Protein AF-A0A060C5I8-F1 (afdb_monomer)

Radius of gyration: 19.27 Å; Cα contacts (8 Å, |Δi|>4): 349; chains: 1; bounding box: 56×30×43 Å

Sequence (179 aa):
ALFVAWQHGKISSSIYAPTLFLVDKETGEVRIFSADAKPDTVCVFYKCPLYQETYISRMIEGVFEGSNRSDFRKVDTLFFVPQRPERLYTTVYIHAPAGRKYRYVRYKGGKESYCDVAEIEFYETSSASAPLEGKPIGTPGCWQGDGSHEFTKALDGDPYTSFDYTESDSGWVGLDFGG

Nearest PDB structures (foldseek):
  2yg0-assembly1_A  TM=8.752E-01  e=3.894E-02  Acetivibrio thermocellus
  3g2b-assembly1_A-2  TM=3.065E-01  e=6.994E+00  Xanthomonas campestris pv. campestris
  4d7p-assembly1_A  TM=2.965E-01  e=5.810E+00  Giardia duodenalis
  4h75-assembly1_A  TM=1.238E-01  e=6.994E+00  Homo sapiens

Mean predicted aligned error: 12.27 Å

Foldseek 3Di:
DAAADDDDDDDDDDDPDDFDWDQDPVPRDIRTDDPPDDDDDDDDQDPDDPVVVPLLQLQAQKWKWFAQDPVVPDTDTFDGRHGRASHLHHHDGGPDDPPDDGQKIKIFTHALRLSKAQAYFDPPDSPDPHGQDFDKDWDAAACVRPRQQTLCRRHVPGSVHIHRHNDRHGTMIIGRSDD

Structure (mmCIF, N/CA/C/O backbone):
data_AF-A0A060C5I8-F1
#
_entry.id   AF-A0A060C5I8-F1
#
loop_
_atom_site.group_PDB
_atom_site.id
_atom_site.type_symbol
_atom_site.label_atom_id
_atom_site.label_alt_id
_atom_site.label_comp_id
_atom_site.label_asym_id
_atom_site.label_entity_id
_atom_site.label_seq_id
_atom_site.pdbx_PDB_ins_code
_atom_site.Cartn_x
_ato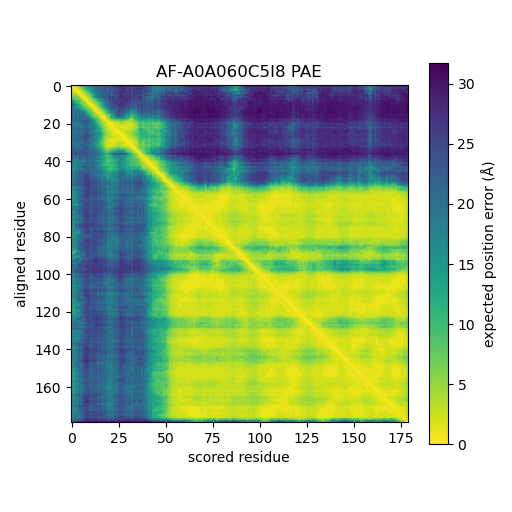m_site.Cartn_y
_atom_site.Cartn_z
_atom_site.occupancy
_atom_site.B_iso_or_equiv
_atom_site.auth_seq_id
_atom_site.auth_comp_id
_atom_site.auth_asym_id
_atom_site.auth_atom_id
_atom_site.pdbx_PDB_model_num
ATOM 1 N N . ALA A 1 1 ? 8.565 -0.794 -0.186 1.00 27.08 1 ALA A N 1
ATOM 2 C CA . ALA A 1 1 ? 9.089 -0.291 1.099 1.00 27.08 1 ALA A CA 1
ATOM 3 C C . ALA A 1 1 ? 7.922 -0.066 2.052 1.00 27.08 1 ALA A C 1
ATOM 5 O O . ALA A 1 1 ? 6.910 0.476 1.626 1.00 27.08 1 ALA A O 1
ATOM 6 N N . LEU A 1 2 ? 8.051 -0.519 3.299 1.00 33.66 2 LEU A N 1
ATOM 7 C CA . LEU A 1 2 ? 6.974 -0.588 4.294 1.00 33.66 2 LEU A CA 1
ATOM 8 C C . LEU A 1 2 ? 7.159 0.477 5.399 1.00 33.66 2 LEU A C 1
ATOM 10 O O . LEU A 1 2 ? 7.961 1.397 5.231 1.00 33.66 2 LEU A O 1
ATOM 14 N N . PHE A 1 3 ? 6.411 0.402 6.510 1.00 28.81 3 PHE A N 1
ATOM 15 C CA . PHE A 1 3 ? 6.076 1.506 7.422 1.00 28.81 3 PHE A CA 1
ATOM 16 C C . PHE A 1 3 ? 5.858 1.055 8.904 1.00 28.81 3 PHE A C 1
ATOM 18 O O . PHE A 1 3 ? 4.718 1.024 9.349 1.00 28.81 3 PHE A O 1
ATOM 25 N N . VAL A 1 4 ? 6.912 0.756 9.700 1.00 26.45 4 VAL A N 1
ATOM 26 C CA . VAL A 1 4 ? 6.794 0.314 11.131 1.00 26.45 4 VAL A CA 1
ATOM 27 C C . VAL A 1 4 ? 7.842 0.931 12.084 1.00 26.45 4 VAL A C 1
ATOM 29 O O . VAL A 1 4 ? 8.990 1.149 11.693 1.00 26.45 4 VAL A O 1
ATOM 32 N N . ALA A 1 5 ? 7.454 1.199 13.347 1.00 26.55 5 ALA A N 1
ATOM 33 C CA . ALA A 1 5 ? 8.295 1.749 14.424 1.00 26.55 5 ALA A CA 1
ATOM 34 C C . ALA A 1 5 ? 8.021 1.091 15.795 1.00 26.55 5 ALA A C 1
ATOM 36 O O . ALA A 1 5 ? 6.868 0.850 16.138 1.00 26.55 5 ALA A O 1
ATOM 37 N N . TRP A 1 6 ? 9.065 0.873 16.610 1.00 26.02 6 TRP A N 1
ATOM 38 C CA . TRP A 1 6 ? 8.953 0.409 18.006 1.00 26.02 6 TRP A CA 1
ATOM 39 C C . TRP A 1 6 ? 10.224 0.697 18.840 1.00 26.02 6 TRP A C 1
ATOM 41 O O . TRP A 1 6 ? 11.287 0.954 18.272 1.00 26.02 6 TRP A O 1
ATOM 51 N N . GLN A 1 7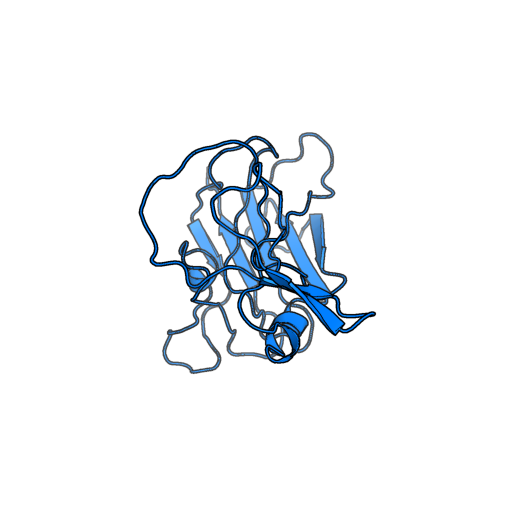 ? 10.143 0.611 20.180 1.00 26.81 7 GLN A N 1
ATOM 52 C CA . GLN A 1 7 ? 11.308 0.644 21.077 1.00 26.81 7 GLN A CA 1
ATOM 53 C C . GLN A 1 7 ? 11.180 -0.285 22.313 1.00 26.81 7 GLN A C 1
ATOM 55 O O . GLN A 1 7 ? 10.168 -0.260 23.008 1.00 26.81 7 GLN A O 1
ATOM 60 N N . HIS A 1 8 ? 12.301 -0.958 22.631 1.00 27.36 8 HIS A N 1
ATOM 61 C CA . HIS A 1 8 ? 12.709 -1.600 23.906 1.00 27.36 8 HIS A CA 1
ATOM 62 C C . HIS A 1 8 ? 12.555 -3.120 24.144 1.00 27.36 8 HIS A C 1
ATOM 64 O O . HIS A 1 8 ? 11.855 -3.553 25.051 1.00 27.36 8 HIS A O 1
ATOM 70 N N . GLY A 1 9 ? 13.444 -3.891 23.491 1.00 28.52 9 GLY A N 1
ATOM 71 C CA . GLY A 1 9 ? 14.111 -5.084 24.057 1.00 28.52 9 GLY A CA 1
ATOM 72 C C . GLY A 1 9 ? 13.298 -6.392 24.110 1.00 28.52 9 GLY A C 1
ATOM 73 O O . GLY A 1 9 ? 12.123 -6.400 24.428 1.00 28.52 9 GLY A O 1
ATOM 74 N N . LYS A 1 10 ? 13.876 -7.576 23.878 1.00 27.16 10 LYS A N 1
ATOM 75 C CA . LYS A 1 10 ? 15.294 -7.978 23.811 1.00 27.16 10 LYS A CA 1
ATOM 76 C C . LYS A 1 10 ? 15.361 -9.323 23.067 1.00 27.16 10 LYS A C 1
ATOM 78 O O . LYS A 1 10 ? 14.633 -10.233 23.446 1.00 27.16 10 LYS A O 1
ATOM 83 N N . ILE A 1 11 ? 16.233 -9.486 22.066 1.00 28.00 11 ILE A N 1
ATOM 84 C CA . ILE A 1 11 ? 16.441 -10.781 21.386 1.00 28.00 11 ILE A CA 1
ATOM 85 C C . ILE A 1 11 ? 17.896 -11.222 21.542 1.00 28.00 11 ILE A C 1
ATOM 87 O O . ILE A 1 11 ? 18.823 -10.424 21.433 1.00 28.00 11 ILE A O 1
ATOM 91 N N . SER A 1 12 ? 18.069 -12.510 21.831 1.00 28.97 12 SER A N 1
ATOM 92 C CA . SER A 1 12 ? 19.347 -13.193 22.003 1.00 28.97 12 SER A CA 1
ATOM 93 C C . SER A 1 12 ? 19.457 -14.310 20.967 1.00 28.97 12 SER A C 1
ATOM 95 O O . SER A 1 12 ? 18.767 -15.320 21.088 1.00 28.97 12 SER A O 1
ATOM 97 N N . SER A 1 13 ? 20.376 -14.172 20.016 1.00 25.19 13 SER A N 1
ATOM 98 C CA . SER A 1 13 ? 21.021 -15.298 19.334 1.00 25.19 13 SER A CA 1
ATOM 99 C C . SER A 1 13 ? 22.344 -14.824 18.725 1.00 25.19 13 SER A C 1
ATOM 101 O O . SER A 1 13 ? 22.468 -13.693 18.256 1.00 25.19 13 SER A O 1
ATOM 103 N N . SER A 1 14 ? 23.379 -15.658 18.811 1.00 26.27 14 SER A N 1
ATOM 104 C CA . SER A 1 14 ? 24.744 -15.294 18.425 1.00 26.27 14 SER A CA 1
ATOM 105 C C . SER A 1 14 ? 24.923 -15.316 16.906 1.00 26.27 14 SER A C 1
ATOM 107 O O . SER A 1 14 ? 24.976 -16.389 16.306 1.00 26.27 14 SER A O 1
ATOM 109 N N . ILE A 1 15 ? 25.086 -14.142 16.298 1.00 27.98 15 ILE A N 1
ATOM 110 C CA . ILE A 1 15 ? 25.566 -14.002 14.919 1.00 27.98 15 ILE A CA 1
ATOM 111 C C . ILE A 1 15 ? 27.079 -13.770 14.966 1.00 27.98 15 ILE A C 1
ATOM 113 O O . ILE A 1 15 ? 27.560 -12.944 15.741 1.00 27.98 15 ILE A O 1
ATOM 117 N N . TYR A 1 16 ? 27.828 -14.491 14.131 1.00 27.94 16 TYR A N 1
ATOM 118 C CA . TYR A 1 16 ? 29.272 -14.310 13.975 1.00 27.94 16 TYR A CA 1
ATOM 119 C C . TYR A 1 16 ? 29.545 -12.943 13.329 1.00 27.94 16 TYR A C 1
ATOM 121 O O . TYR A 1 16 ? 29.453 -12.789 12.110 1.00 27.94 16 TYR A O 1
ATOM 129 N N . ALA A 1 17 ? 29.804 -11.929 14.153 1.00 37.25 17 ALA A N 1
ATOM 130 C CA . ALA A 1 17 ? 30.021 -10.563 13.703 1.00 37.25 17 ALA A CA 1
ATOM 131 C C . ALA A 1 17 ? 31.511 -10.341 13.372 1.00 37.25 17 ALA A C 1
ATOM 133 O O . ALA A 1 17 ? 32.330 -10.363 14.294 1.00 37.25 17 ALA A O 1
ATOM 134 N N . PRO A 1 18 ? 31.898 -10.102 12.101 1.00 41.78 18 PRO A N 1
ATOM 135 C CA . PRO A 1 18 ? 33.191 -9.481 11.828 1.00 41.78 18 PRO A CA 1
ATOM 136 C C . PRO A 1 18 ? 33.223 -8.100 12.497 1.00 41.78 18 PRO A C 1
ATOM 138 O O . PRO A 1 18 ? 32.182 -7.447 12.606 1.00 41.78 18 PRO A O 1
ATOM 141 N N . THR A 1 19 ? 34.401 -7.673 12.959 1.00 50.44 19 THR A N 1
ATOM 142 C CA . THR A 1 19 ? 34.581 -6.446 13.750 1.00 50.44 19 THR A CA 1
ATOM 143 C C . THR A 1 19 ? 33.855 -5.262 13.117 1.00 50.44 19 THR A C 1
ATOM 145 O O . THR A 1 19 ? 34.145 -4.888 11.980 1.00 50.44 19 THR A O 1
ATOM 148 N N . LEU A 1 20 ? 32.899 -4.683 13.848 1.00 54.41 20 LEU A N 1
ATOM 149 C CA . LEU A 1 20 ? 32.094 -3.573 13.354 1.00 54.41 20 LEU A CA 1
ATOM 150 C C . LEU A 1 20 ? 32.989 -2.349 13.135 1.00 54.41 20 LEU A C 1
ATOM 152 O O . LEU A 1 20 ? 33.798 -1.998 13.994 1.00 54.41 20 LEU A O 1
ATOM 156 N N . PHE A 1 21 ? 32.809 -1.670 12.007 1.00 57.91 21 PHE A N 1
ATOM 157 C CA . PHE A 1 21 ? 33.443 -0.387 11.738 1.00 57.91 21 PHE A CA 1
ATOM 158 C C . PHE A 1 21 ? 32.447 0.587 11.104 1.00 57.91 21 PHE A C 1
ATOM 160 O O . PHE A 1 21 ? 31.519 0.185 10.402 1.00 57.91 21 PHE A O 1
ATOM 167 N N . LEU A 1 22 ? 32.650 1.875 11.362 1.00 54.25 22 LEU A N 1
ATOM 168 C CA . LEU A 1 22 ? 31.958 2.990 10.728 1.00 54.25 22 LEU A CA 1
ATOM 169 C C . LEU A 1 22 ? 32.991 3.781 9.932 1.00 54.25 22 LEU A C 1
ATOM 171 O O . LEU A 1 22 ? 34.073 4.059 10.439 1.00 54.25 22 LEU A O 1
ATOM 175 N N . VAL A 1 23 ? 32.656 4.135 8.695 1.00 56.56 23 VAL A N 1
ATOM 176 C CA . VAL A 1 23 ? 33.467 5.042 7.877 1.00 56.56 23 VAL A CA 1
ATOM 177 C C . VAL A 1 23 ? 32.749 6.380 7.832 1.00 56.56 23 VAL A C 1
ATOM 179 O O . VAL A 1 23 ? 31.603 6.446 7.379 1.00 56.56 23 VAL A O 1
ATOM 182 N N . ASP A 1 24 ? 33.404 7.426 8.317 1.00 54.19 24 ASP A N 1
ATOM 183 C CA . ASP A 1 24 ? 32.934 8.793 8.140 1.00 54.19 24 ASP A CA 1
ATOM 184 C C . ASP A 1 24 ? 33.017 9.164 6.649 1.00 54.19 24 ASP A C 1
ATOM 186 O O . ASP A 1 24 ? 34.030 8.928 5.989 1.00 54.19 24 ASP A O 1
ATOM 190 N N . LYS A 1 25 ? 31.928 9.697 6.087 1.00 44.53 25 LYS A N 1
ATOM 191 C CA . LYS A 1 25 ? 31.843 9.998 4.649 1.00 44.53 25 LYS A CA 1
ATOM 192 C C . LYS A 1 25 ? 32.443 11.345 4.257 1.00 44.53 25 LYS A C 1
ATOM 194 O O . LYS A 1 25 ? 32.702 11.539 3.072 1.00 44.53 25 LYS A O 1
ATOM 199 N N . GLU A 1 26 ? 32.626 12.256 5.204 1.00 45.53 26 GLU A N 1
ATOM 200 C CA . GLU A 1 26 ? 33.186 13.587 4.964 1.00 45.53 26 GLU A CA 1
ATOM 201 C C . GLU A 1 26 ? 34.701 13.586 5.185 1.00 45.53 26 GLU A C 1
ATOM 203 O O . GLU A 1 26 ? 35.436 14.207 4.417 1.00 45.53 26 GLU A O 1
ATOM 208 N N . THR A 1 27 ? 35.183 12.847 6.190 1.00 57.06 27 THR A N 1
ATOM 209 C CA . THR A 1 27 ? 36.613 12.765 6.534 1.00 57.06 27 THR A CA 1
ATOM 210 C C . THR A 1 27 ? 37.308 11.508 6.004 1.00 57.06 27 THR A C 1
ATOM 212 O O . THR A 1 27 ? 38.534 11.490 5.894 1.00 57.06 27 THR A O 1
ATOM 215 N N . GLY A 1 28 ? 36.556 10.451 5.676 1.00 59.09 28 GLY A N 1
ATOM 216 C CA . GLY A 1 28 ? 37.099 9.135 5.318 1.00 59.09 28 GLY A CA 1
ATOM 217 C C . GLY A 1 28 ? 37.625 8.325 6.511 1.00 59.09 28 GLY A C 1
ATOM 218 O O . GLY A 1 28 ? 38.218 7.263 6.312 1.00 59.09 28 GLY A O 1
ATOM 219 N N . GLU A 1 29 ? 37.445 8.807 7.745 1.00 54.59 29 GLU A N 1
ATOM 220 C CA . GLU A 1 29 ? 37.980 8.173 8.951 1.00 54.59 29 GLU A CA 1
ATOM 221 C C . GLU A 1 29 ? 37.263 6.849 9.265 1.00 54.59 29 GLU A C 1
ATOM 223 O O . GLU A 1 29 ? 36.033 6.777 9.299 1.00 54.59 29 GLU A O 1
ATOM 228 N N . VAL A 1 30 ? 38.035 5.788 9.527 1.00 56.47 30 VAL A N 1
ATOM 229 C CA . VAL A 1 30 ? 37.504 4.461 9.873 1.00 56.47 30 VAL A CA 1
ATOM 230 C C . VAL A 1 30 ? 37.529 4.263 11.387 1.00 56.47 30 VAL A C 1
ATOM 232 O O . VAL A 1 30 ? 38.573 3.999 11.985 1.00 56.47 30 VAL A O 1
ATOM 235 N N . ARG A 1 31 ? 36.354 4.329 12.010 1.00 61.59 31 ARG A N 1
ATOM 236 C CA . ARG A 1 31 ? 36.136 4.028 13.428 1.00 61.59 31 ARG A CA 1
ATOM 237 C C . ARG A 1 31 ? 35.867 2.538 13.609 1.00 61.59 31 ARG A C 1
ATOM 239 O O . ARG A 1 31 ? 34.849 2.043 13.138 1.00 61.59 31 ARG A O 1
ATOM 246 N N . ILE A 1 32 ? 36.747 1.827 14.308 1.00 61.59 32 ILE A N 1
ATOM 247 C CA . ILE A 1 32 ? 36.574 0.401 14.626 1.00 61.59 32 ILE A CA 1
ATOM 248 C C . ILE A 1 32 ? 35.962 0.270 16.026 1.00 61.59 32 ILE A C 1
ATOM 250 O O . ILE A 1 32 ? 36.478 0.847 16.982 1.00 61.59 32 ILE A O 1
ATOM 254 N N . PHE A 1 33 ? 34.886 -0.505 16.158 1.00 57.94 33 PHE A N 1
ATOM 255 C CA . PHE A 1 33 ? 34.247 -0.804 17.439 1.00 57.94 33 PHE A CA 1
ATOM 256 C C . PHE A 1 33 ? 34.762 -2.145 17.977 1.00 57.94 33 PHE A C 1
ATOM 258 O O . PHE A 1 33 ? 34.578 -3.191 17.351 1.00 57.94 33 PHE A O 1
ATOM 265 N N . SER A 1 34 ? 35.395 -2.123 19.151 1.00 57.78 34 SER A N 1
ATOM 266 C CA . SER A 1 34 ? 35.747 -3.323 19.915 1.00 57.78 34 SER A CA 1
ATOM 267 C C . SER A 1 34 ? 34.637 -3.694 20.906 1.00 57.78 34 SER A C 1
ATOM 269 O O . SER A 1 34 ? 33.850 -2.847 21.330 1.00 57.78 34 SER A O 1
ATOM 271 N N . ALA A 1 35 ? 34.585 -4.970 21.300 1.00 57.03 35 ALA A N 1
ATOM 272 C CA . ALA A 1 35 ? 33.549 -5.506 22.189 1.00 57.03 35 ALA A CA 1
ATOM 273 C C . ALA A 1 35 ? 33.602 -4.966 23.638 1.00 57.03 35 ALA A C 1
ATOM 275 O O . ALA A 1 35 ? 32.663 -5.188 24.398 1.00 57.03 35 ALA A O 1
ATOM 276 N N . ASP A 1 36 ? 34.669 -4.249 24.005 1.00 59.28 36 ASP A N 1
ATOM 277 C CA . ASP A 1 36 ? 34.912 -3.724 25.357 1.00 59.28 36 ASP A CA 1
ATOM 278 C C . ASP A 1 36 ? 34.438 -2.268 25.552 1.00 59.28 36 ASP A C 1
ATOM 280 O O . ASP A 1 36 ? 34.587 -1.691 26.633 1.00 59.28 36 ASP A O 1
ATOM 284 N N . ALA A 1 37 ? 33.880 -1.639 24.513 1.00 56.00 37 ALA A N 1
ATOM 285 C CA . ALA A 1 37 ? 33.316 -0.296 24.611 1.00 56.00 37 ALA A CA 1
ATOM 286 C C . ALA A 1 37 ? 31.947 -0.297 25.321 1.00 56.00 37 ALA A C 1
ATOM 288 O O . ALA A 1 37 ? 31.176 -1.255 25.247 1.00 56.00 37 ALA A O 1
ATOM 289 N N . LYS A 1 38 ? 31.605 0.823 25.978 1.00 56.69 38 LYS A N 1
ATOM 290 C CA . LYS A 1 38 ? 30.230 1.078 26.451 1.00 56.69 38 LYS A CA 1
ATOM 291 C C . LYS A 1 38 ? 29.243 0.919 25.280 1.00 56.69 38 LYS A C 1
ATOM 293 O O . LYS A 1 38 ? 29.615 1.276 24.164 1.00 56.69 38 LYS A O 1
ATOM 298 N N . PRO A 1 39 ? 27.999 0.455 25.517 1.00 55.88 39 PRO A N 1
ATOM 299 C CA . PRO A 1 39 ? 27.009 0.308 24.455 1.00 55.88 39 PRO A CA 1
ATOM 300 C C . PRO A 1 39 ? 26.779 1.648 23.748 1.00 55.88 39 PRO A C 1
ATOM 302 O O . PRO A 1 39 ? 26.247 2.586 24.341 1.00 55.88 39 PRO A O 1
ATOM 305 N N . ASP A 1 40 ? 27.199 1.713 22.487 1.00 48.09 40 ASP A N 1
ATOM 306 C CA . ASP A 1 40 ? 27.062 2.875 21.613 1.00 48.09 40 ASP A CA 1
ATOM 307 C C . ASP A 1 40 ? 25.956 2.603 20.581 1.00 48.09 40 ASP A C 1
ATOM 309 O O . ASP A 1 40 ? 25.793 1.475 20.107 1.00 48.09 40 ASP A O 1
ATOM 313 N N . THR A 1 41 ? 25.140 3.610 20.269 1.00 45.81 41 THR A N 1
ATOM 314 C CA . THR A 1 41 ? 23.910 3.410 19.480 1.00 45.81 41 THR A CA 1
ATOM 315 C C . THR A 1 41 ? 24.135 3.779 18.020 1.00 45.81 41 THR A C 1
ATOM 317 O O . THR A 1 41 ? 24.003 4.936 17.628 1.00 45.81 41 THR A O 1
ATOM 320 N N . VAL A 1 42 ? 24.429 2.777 17.191 1.00 46.78 42 VAL A N 1
ATOM 321 C CA . VAL A 1 42 ? 24.589 2.949 15.739 1.00 46.78 42 VAL A CA 1
ATOM 322 C C . VAL A 1 42 ? 23.257 2.695 15.026 1.00 46.78 42 VAL A C 1
ATOM 324 O O . VAL A 1 42 ? 22.708 1.595 15.091 1.00 46.78 42 VAL A O 1
ATOM 327 N N . CYS A 1 43 ? 22.743 3.689 14.295 1.00 44.97 43 CYS A N 1
ATOM 328 C CA . CYS A 1 43 ? 21.580 3.507 13.424 1.00 44.97 43 CYS A CA 1
ATOM 329 C C . CYS A 1 43 ? 22.034 3.037 12.033 1.00 44.97 43 CYS A C 1
ATOM 331 O O . CYS A 1 43 ? 22.439 3.838 11.191 1.00 44.97 43 CYS A O 1
ATOM 333 N N . VAL A 1 44 ? 21.973 1.726 11.784 1.00 43.72 44 VAL A N 1
ATOM 334 C CA . VAL A 1 44 ? 22.203 1.164 10.447 1.00 43.72 44 VAL A CA 1
ATOM 335 C C . VAL A 1 44 ? 20.912 1.287 9.642 1.00 43.72 44 VAL A C 1
ATOM 337 O O . VAL A 1 44 ? 19.957 0.551 9.872 1.00 43.72 44 VAL A O 1
ATOM 340 N N . PHE A 1 45 ? 20.882 2.219 8.691 1.00 43.88 45 PHE A N 1
ATOM 341 C CA . PHE A 1 45 ? 19.743 2.382 7.783 1.00 43.88 45 PHE A CA 1
ATOM 342 C C . PHE A 1 4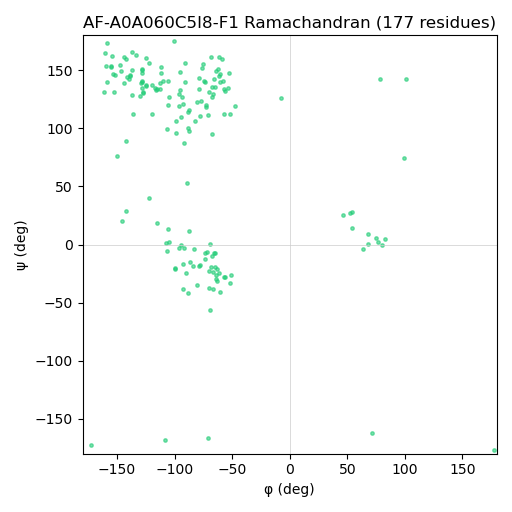5 ? 19.649 1.220 6.785 1.00 43.88 45 PHE A C 1
ATOM 344 O O . PHE A 1 45 ? 18.550 0.764 6.484 1.00 43.88 45 PHE A O 1
ATOM 351 N N . TYR A 1 46 ? 20.801 0.728 6.306 1.00 49.53 46 TYR A N 1
ATOM 352 C CA . TYR A 1 46 ? 20.894 -0.301 5.271 1.00 49.53 46 TYR A CA 1
ATOM 353 C C . TYR A 1 46 ? 22.158 -1.151 5.371 1.00 49.53 46 TYR A C 1
ATOM 355 O O . TYR A 1 46 ? 23.233 -0.640 5.678 1.00 49.53 46 TYR A O 1
ATOM 363 N N . LYS A 1 47 ? 22.031 -2.437 5.016 1.00 43.44 47 LYS A N 1
ATOM 364 C CA . LYS A 1 47 ? 23.161 -3.361 4.809 1.00 43.44 47 LYS A CA 1
ATOM 365 C C . LYS A 1 47 ? 23.677 -3.364 3.358 1.00 43.44 47 LYS A C 1
ATOM 367 O O . LYS A 1 47 ? 24.845 -3.665 3.142 1.00 43.44 47 LYS A O 1
ATOM 372 N N . CYS A 1 48 ? 22.833 -2.991 2.390 1.00 43.56 48 CYS A N 1
ATOM 373 C CA . CYS A 1 48 ? 23.157 -2.879 0.960 1.00 43.56 48 CYS A CA 1
ATOM 374 C C . CYS A 1 48 ? 22.739 -1.495 0.415 1.00 43.56 48 CYS A C 1
ATOM 376 O O . CYS A 1 48 ? 21.784 -0.917 0.936 1.00 43.56 48 CYS A O 1
ATOM 378 N N . PRO A 1 49 ? 23.406 -0.924 -0.607 1.00 45.19 49 PRO A N 1
ATOM 379 C CA . PRO A 1 49 ? 23.108 0.433 -1.063 1.00 45.19 49 PRO A CA 1
ATOM 380 C C . PRO A 1 49 ? 21.760 0.523 -1.795 1.00 45.19 49 PRO A C 1
ATOM 382 O O . PRO A 1 49 ? 21.644 0.093 -2.937 1.00 45.19 49 PRO A O 1
ATOM 385 N N . LEU A 1 50 ? 20.775 1.201 -1.193 1.00 48.66 50 LEU A N 1
ATOM 386 C CA . LEU A 1 50 ? 19.479 1.497 -1.832 1.00 48.66 50 LEU A CA 1
ATOM 387 C C . LEU A 1 50 ? 19.565 2.133 -3.222 1.00 48.66 50 LEU A C 1
ATOM 389 O O . LEU A 1 50 ? 18.625 2.051 -4.001 1.00 48.66 50 LEU A O 1
ATOM 393 N N . TYR A 1 51 ? 20.658 2.834 -3.512 1.00 48.19 51 TYR A N 1
ATOM 394 C CA . TYR A 1 51 ? 20.826 3.595 -4.746 1.00 48.19 51 TYR A CA 1
ATOM 395 C C . TYR A 1 51 ? 20.892 2.721 -6.013 1.00 48.19 51 TYR A C 1
ATOM 397 O O . TYR A 1 51 ? 20.885 3.277 -7.106 1.00 48.19 51 TYR A O 1
ATOM 405 N N . GLN A 1 52 ? 20.940 1.389 -5.880 1.00 49.66 52 GLN A N 1
ATOM 406 C CA . GLN A 1 52 ? 20.806 0.446 -6.997 1.00 49.66 52 GLN A CA 1
ATOM 407 C C . GLN A 1 52 ? 19.357 -0.026 -7.237 1.00 49.66 52 GLN A C 1
ATOM 409 O O . GLN A 1 52 ? 19.060 -0.487 -8.335 1.00 49.66 52 GLN A O 1
ATOM 414 N N . GLU A 1 53 ? 18.444 0.143 -6.273 1.00 61.16 53 GLU A N 1
ATOM 415 C CA . GLU A 1 53 ? 17.058 -0.341 -6.357 1.00 61.16 53 GLU A CA 1
ATOM 416 C C . GLU A 1 53 ? 16.121 0.730 -6.936 1.00 61.16 53 GLU A C 1
ATOM 418 O O . GLU A 1 53 ? 15.506 1.525 -6.216 1.00 61.16 53 GLU A O 1
ATOM 423 N N . THR A 1 54 ? 16.005 0.766 -8.265 1.00 66.75 54 THR A N 1
ATOM 424 C CA . THR A 1 54 ? 15.169 1.749 -8.981 1.00 66.75 54 THR A CA 1
ATOM 425 C C . THR A 1 54 ? 13.676 1.612 -8.666 1.00 66.75 54 THR A C 1
ATOM 427 O O . THR A 1 54 ? 12.973 2.626 -8.638 1.00 66.75 54 THR A O 1
ATOM 430 N N . TYR A 1 55 ? 13.215 0.398 -8.346 1.00 73.06 55 TYR A N 1
ATOM 431 C CA . TYR A 1 55 ? 11.826 0.056 -8.014 1.00 73.06 55 TYR A CA 1
ATOM 432 C C . TYR A 1 55 ? 11.258 0.851 -6.828 1.00 73.06 55 TYR A C 1
ATOM 434 O O . TYR A 1 55 ? 10.074 1.159 -6.793 1.00 73.06 55 TYR A O 1
ATOM 442 N N . ILE A 1 56 ? 12.088 1.303 -5.880 1.00 72.38 56 ILE A N 1
ATOM 443 C CA . ILE A 1 56 ? 11.610 2.085 -4.721 1.00 72.38 56 ILE A CA 1
ATOM 444 C C . ILE A 1 56 ? 11.002 3.432 -5.163 1.00 72.38 56 ILE A C 1
ATOM 446 O O . ILE A 1 56 ? 10.113 3.970 -4.500 1.00 72.38 56 ILE A O 1
ATOM 450 N N . SER A 1 57 ? 11.426 3.962 -6.315 1.00 84.06 57 SER A N 1
ATOM 451 C CA . SER A 1 57 ? 10.846 5.174 -6.907 1.00 84.06 57 SER A CA 1
ATOM 452 C C . SER A 1 57 ? 9.431 4.957 -7.453 1.00 84.06 57 SER A C 1
ATOM 454 O O . SER A 1 57 ? 8.671 5.914 -7.530 1.00 84.06 57 SER A O 1
ATOM 456 N N . ARG A 1 58 ? 9.036 3.720 -7.782 1.00 88.31 58 ARG A N 1
ATOM 457 C CA . ARG A 1 58 ? 7.691 3.394 -8.284 1.00 88.31 58 ARG A CA 1
ATOM 458 C C . ARG A 1 58 ? 6.597 3.440 -7.207 1.00 88.31 58 ARG A C 1
ATOM 460 O O . ARG A 1 58 ? 5.417 3.392 -7.543 1.00 88.31 58 ARG A O 1
ATOM 467 N N . MET A 1 59 ? 6.964 3.609 -5.933 1.00 91.25 59 MET A N 1
ATOM 468 C CA . MET A 1 59 ? 6.001 3.923 -4.870 1.00 91.25 59 MET A CA 1
ATOM 469 C C . MET A 1 59 ? 5.565 5.396 -4.843 1.00 91.25 59 MET A C 1
ATOM 471 O O . MET A 1 59 ? 4.559 5.709 -4.201 1.00 91.25 59 MET A O 1
ATOM 475 N N . ILE A 1 60 ? 6.321 6.295 -5.491 1.00 91.38 60 ILE A N 1
ATOM 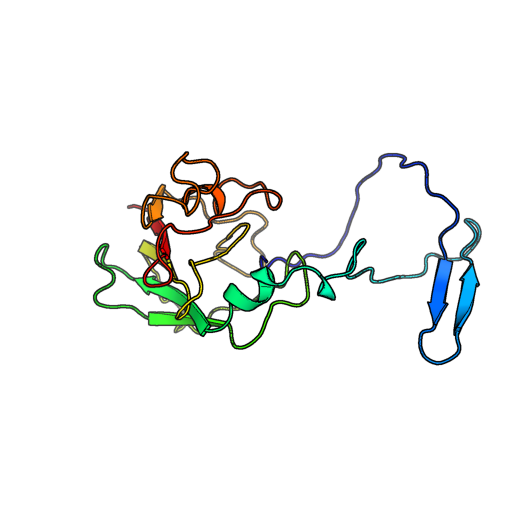476 C CA . ILE A 1 60 ? 6.040 7.739 -5.547 1.00 91.38 60 ILE A CA 1
ATOM 477 C C . ILE A 1 60 ? 4.682 7.978 -6.223 1.00 91.38 60 ILE A C 1
ATOM 479 O O . ILE A 1 60 ? 4.277 7.227 -7.105 1.00 91.38 60 ILE A O 1
ATOM 483 N N . GLU A 1 61 ? 3.957 9.001 -5.764 1.00 95.25 61 GLU A N 1
ATOM 484 C CA . GLU A 1 61 ? 2.579 9.335 -6.167 1.00 95.25 61 GLU A CA 1
ATOM 485 C C . GLU A 1 61 ? 1.511 8.278 -5.831 1.00 95.25 61 GLU A C 1
ATOM 487 O O . GLU A 1 61 ? 0.316 8.541 -5.982 1.00 95.25 61 GLU A O 1
ATOM 492 N N . GLY A 1 62 ? 1.905 7.124 -5.284 1.00 95.06 62 GLY A N 1
ATOM 493 C CA . GLY A 1 62 ? 0.976 6.156 -4.720 1.00 95.06 62 GLY A CA 1
ATOM 494 C C . GLY A 1 62 ? 0.198 6.724 -3.528 1.00 95.06 62 GLY A C 1
ATOM 495 O O . GLY A 1 62 ? 0.675 7.590 -2.785 1.00 95.06 62 GLY A O 1
ATOM 496 N N . VAL A 1 63 ? -1.019 6.222 -3.326 1.00 95.75 63 VAL A N 1
ATOM 497 C CA . VAL A 1 63 ? -1.934 6.691 -2.274 1.00 95.75 63 VAL A CA 1
ATOM 498 C C . VAL A 1 63 ? -2.479 5.546 -1.440 1.00 95.75 63 VAL A C 1
ATOM 500 O O . VAL A 1 63 ? -2.883 4.511 -1.965 1.00 95.75 63 VAL A O 1
ATOM 503 N N . PHE A 1 64 ? -2.556 5.776 -0.133 1.00 95.38 64 PHE A N 1
ATOM 504 C CA . PHE A 1 64 ? -3.341 4.967 0.785 1.00 95.38 64 PHE A CA 1
ATOM 505 C C . PHE A 1 64 ? -4.724 5.602 0.937 1.00 95.38 64 PHE A C 1
ATOM 507 O O . PHE A 1 64 ? -4.846 6.787 1.251 1.00 95.38 64 PHE A O 1
ATOM 514 N N . GLU A 1 65 ? -5.772 4.819 0.715 1.00 95.75 65 GLU A N 1
ATOM 515 C CA . GLU A 1 65 ? -7.166 5.260 0.662 1.00 95.75 65 GLU A CA 1
ATOM 516 C C . GLU A 1 65 ? -8.035 4.411 1.597 1.00 95.75 65 GLU A C 1
ATOM 518 O O . GLU A 1 65 ? -7.893 3.189 1.656 1.00 95.75 65 GLU A O 1
ATOM 523 N N . GLY A 1 66 ? -8.970 5.057 2.295 1.00 94.38 66 GLY A N 1
ATOM 524 C CA . GLY A 1 66 ? -9.986 4.408 3.120 1.00 94.38 66 GLY A CA 1
ATOM 525 C C . GLY A 1 66 ? -11.372 4.543 2.496 1.00 94.38 66 GLY A C 1
ATOM 526 O O . GLY A 1 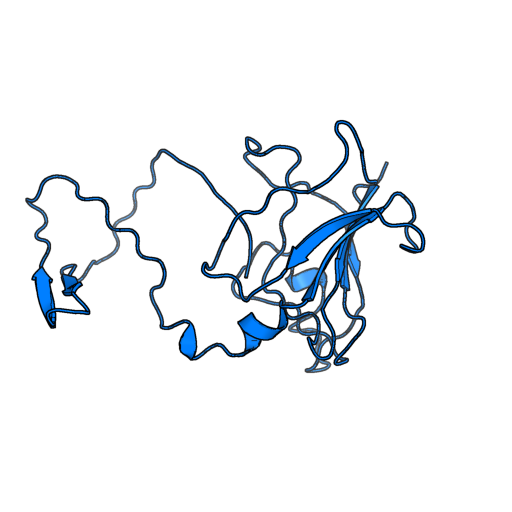66 ? -11.733 5.598 1.971 1.00 94.38 66 GLY A O 1
ATOM 527 N N . SER A 1 67 ? -12.185 3.489 2.563 1.00 95.50 67 SER A N 1
ATOM 528 C CA . SER A 1 67 ? -13.567 3.498 2.085 1.00 95.50 67 SER A CA 1
ATOM 529 C C . SER A 1 67 ? -14.513 2.665 2.952 1.00 95.50 67 SER A C 1
ATOM 531 O O . SER A 1 67 ? -14.127 1.773 3.701 1.00 95.50 67 SER A O 1
ATOM 533 N N . ASN A 1 68 ? -15.804 2.949 2.792 1.00 95.38 68 ASN A N 1
ATOM 534 C CA . ASN A 1 68 ? -16.908 2.098 3.239 1.00 95.38 68 ASN A CA 1
ATOM 535 C C . ASN A 1 68 ? -17.725 1.561 2.043 1.00 95.38 68 ASN A C 1
ATOM 537 O O . ASN A 1 68 ? -18.865 1.132 2.205 1.00 95.38 68 ASN A O 1
ATOM 541 N N . ARG A 1 69 ? -17.148 1.586 0.832 1.00 96.31 69 ARG A N 1
ATOM 542 C CA . ARG A 1 69 ? -17.667 0.941 -0.380 1.00 96.31 69 ARG A CA 1
ATOM 543 C C . ARG A 1 69 ? -16.576 0.065 -0.994 1.00 96.31 69 ARG A C 1
ATOM 545 O O . ARG A 1 69 ? -15.480 0.553 -1.244 1.00 96.31 69 ARG A O 1
ATOM 552 N N . SER A 1 70 ? -16.909 -1.180 -1.324 1.00 95.12 70 SER A N 1
ATOM 553 C CA . SER A 1 70 ? -15.999 -2.115 -2.002 1.00 95.12 70 SER A CA 1
ATOM 554 C C . SER A 1 70 ? -15.584 -1.664 -3.408 1.00 95.12 70 SER A C 1
ATOM 556 O O . SER A 1 70 ? -14.560 -2.102 -3.917 1.00 95.12 70 SER A O 1
ATOM 558 N N . ASP A 1 71 ? -16.360 -0.775 -4.038 1.00 96.06 71 ASP A N 1
ATOM 559 C CA . ASP A 1 71 ? -16.058 -0.213 -5.359 1.00 96.06 71 ASP A CA 1
ATOM 560 C C . ASP A 1 71 ? -15.078 0.972 -5.332 1.00 96.06 71 ASP A C 1
ATOM 562 O O . ASP A 1 71 ? -14.7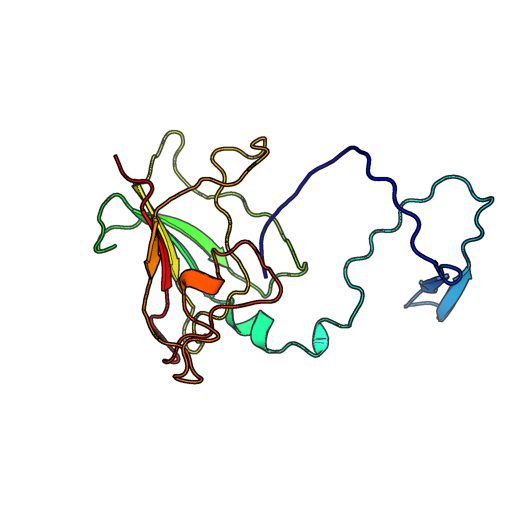55 1.504 -6.393 1.00 96.06 71 ASP A O 1
ATOM 566 N N . PHE A 1 72 ? -14.652 1.424 -4.142 1.00 97.19 72 PHE A N 1
ATOM 567 C CA . PHE A 1 72 ? -13.808 2.606 -3.929 1.00 97.19 72 PHE A CA 1
ATOM 568 C C . PHE A 1 72 ? -14.250 3.863 -4.722 1.00 97.19 72 PHE A C 1
ATOM 570 O O . PHE A 1 72 ? -13.453 4.765 -4.967 1.00 97.19 72 PHE A O 1
ATOM 577 N N . ARG A 1 73 ? -15.540 3.996 -5.084 1.00 96.06 73 ARG A N 1
ATOM 578 C CA . ARG A 1 73 ? -16.069 5.200 -5.771 1.00 96.06 73 ARG A CA 1
ATOM 579 C C . ARG A 1 73 ? -16.201 6.416 -4.855 1.00 96.06 73 ARG A C 1
ATOM 581 O O . ARG A 1 73 ? -16.453 7.523 -5.321 1.00 96.06 73 ARG A O 1
ATOM 588 N N . LYS A 1 74 ? -16.079 6.205 -3.545 1.00 95.94 74 LYS A N 1
ATOM 589 C CA . LYS A 1 74 ? -15.998 7.250 -2.525 1.00 95.94 74 LYS A CA 1
ATOM 590 C C . LYS A 1 74 ? -14.902 6.858 -1.544 1.00 95.94 74 LYS A C 1
ATOM 592 O O . LYS A 1 74 ? -15.064 5.869 -0.829 1.00 95.94 74 LYS A O 1
ATOM 597 N N . VAL A 1 75 ? -13.818 7.618 -1.528 1.00 95.62 75 VAL A N 1
ATOM 598 C CA . VAL A 1 75 ? -12.638 7.379 -0.692 1.00 95.62 75 VAL A CA 1
ATOM 599 C C . VAL A 1 75 ? -12.281 8.631 0.089 1.00 95.62 75 VAL A C 1
ATOM 601 O O . VAL A 1 75 ? -12.527 9.741 -0.380 1.00 95.62 75 VAL A O 1
ATOM 604 N N . ASP A 1 76 ? -11.686 8.429 1.257 1.00 93.00 76 ASP A N 1
ATOM 605 C CA . ASP A 1 76 ? -10.932 9.450 1.973 1.00 93.00 76 ASP A CA 1
ATOM 606 C C . ASP A 1 76 ? -9.436 9.102 1.799 1.00 93.00 76 ASP A C 1
ATOM 608 O O . ASP A 1 76 ? -9.033 7.963 2.060 1.00 93.00 76 ASP A O 1
ATOM 612 N N . THR A 1 77 ? -8.607 10.040 1.329 1.00 92.81 77 THR A N 1
ATOM 613 C CA . THR A 1 77 ? -7.153 9.821 1.205 1.00 92.81 77 THR A CA 1
ATOM 614 C C . THR A 1 77 ? -6.522 9.821 2.594 1.00 92.81 77 THR A C 1
ATOM 616 O O . THR A 1 77 ? -6.599 10.813 3.314 1.00 92.81 77 THR A O 1
ATOM 619 N N . LEU A 1 78 ? -5.892 8.710 2.969 1.00 89.19 78 LEU A N 1
ATOM 620 C CA . LEU A 1 78 ? -5.264 8.512 4.276 1.00 89.19 78 LEU A CA 1
ATOM 621 C C . LEU A 1 78 ? -3.814 8.990 4.276 1.00 89.19 78 LEU A C 1
ATOM 623 O O . LEU A 1 78 ? -3.376 9.626 5.231 1.00 89.19 78 LEU A O 1
ATOM 627 N N . PHE A 1 79 ? -3.081 8.691 3.205 1.00 91.25 79 PHE A N 1
ATOM 628 C CA . PHE A 1 79 ? -1.700 9.118 3.008 1.00 91.25 79 PHE A CA 1
ATOM 629 C C . PHE A 1 79 ? -1.378 9.188 1.508 1.00 91.25 79 PHE A C 1
ATOM 631 O O . PHE A 1 79 ? -1.885 8.390 0.722 1.00 91.25 79 PHE A O 1
ATOM 638 N N . PHE A 1 80 ? -0.530 10.132 1.115 1.00 91.62 80 PHE A N 1
ATOM 639 C CA . PHE A 1 80 ? 0.036 10.260 -0.230 1.00 91.62 80 PHE A CA 1
ATOM 640 C C . PHE A 1 80 ? 1.546 10.088 -0.107 1.00 91.62 80 PHE A C 1
ATOM 642 O O . PHE A 1 80 ? 2.124 10.681 0.797 1.00 91.62 80 PHE A O 1
ATOM 649 N N . VAL A 1 81 ? 2.175 9.295 -0.978 1.00 90.62 81 VAL A N 1
ATOM 650 C CA . VAL A 1 81 ? 3.621 9.024 -0.952 1.00 90.62 81 VAL A CA 1
ATOM 651 C C . VAL A 1 81 ? 4.349 10.092 -1.788 1.00 90.62 81 VAL A C 1
ATOM 653 O O . VAL A 1 81 ? 4.365 9.991 -3.015 1.00 90.62 81 VAL A O 1
ATOM 656 N N . PRO A 1 82 ? 4.965 11.127 -1.175 1.00 88.50 82 PRO A N 1
ATOM 657 C CA . PRO A 1 82 ? 5.482 12.275 -1.924 1.00 88.50 82 PRO A CA 1
ATOM 658 C C . PRO A 1 82 ? 6.906 12.055 -2.450 1.00 88.50 82 PRO A C 1
ATOM 660 O O . PRO A 1 82 ? 7.389 12.818 -3.279 1.00 88.50 82 PRO A O 1
ATOM 663 N N . GLN A 1 83 ? 7.600 11.044 -1.929 1.00 86.81 83 GLN A N 1
ATOM 664 C CA . GLN A 1 83 ? 8.990 10.727 -2.228 1.00 86.81 83 GLN A CA 1
ATOM 665 C C . GLN A 1 83 ? 9.246 9.239 -1.983 1.00 86.81 83 GLN A C 1
ATOM 667 O O . GLN A 1 83 ? 8.493 8.583 -1.259 1.00 86.81 83 GLN A O 1
ATOM 672 N N . ARG A 1 84 ? 10.338 8.717 -2.554 1.00 83.00 84 ARG A N 1
ATOM 673 C CA . ARG A 1 84 ? 10.802 7.349 -2.293 1.00 83.00 84 ARG A CA 1
ATOM 674 C C . ARG A 1 84 ? 10.965 7.127 -0.774 1.00 83.00 84 ARG A C 1
ATOM 676 O O . ARG A 1 84 ? 11.553 7.988 -0.112 1.00 83.00 84 ARG A O 1
ATOM 683 N N . PRO A 1 85 ? 10.491 6.010 -0.201 1.00 77.56 85 PRO A N 1
ATOM 684 C CA . PRO A 1 85 ? 10.747 5.715 1.206 1.00 77.56 85 PRO A CA 1
ATOM 685 C C . PRO A 1 85 ? 12.240 5.473 1.491 1.00 77.56 85 PRO A C 1
ATOM 687 O O . PRO A 1 85 ? 12.955 4.874 0.688 1.00 77.56 85 PRO A O 1
ATOM 690 N N . GLU A 1 86 ? 12.706 5.939 2.653 1.00 70.25 86 GLU A N 1
ATOM 691 C CA . GLU A 1 86 ? 14.129 5.952 3.050 1.00 70.25 86 GLU A CA 1
ATOM 692 C C . GLU A 1 86 ? 14.498 4.898 4.106 1.00 70.25 86 GLU A C 1
ATOM 694 O O . GLU A 1 86 ? 15.574 4.956 4.709 1.00 70.25 86 GLU A O 1
ATOM 699 N N . ARG A 1 87 ? 13.608 3.929 4.356 1.00 64.25 87 ARG A N 1
ATOM 700 C CA . ARG A 1 87 ? 13.893 2.727 5.154 1.00 64.25 87 ARG A CA 1
ATOM 701 C C . ARG A 1 87 ? 13.287 1.493 4.479 1.00 64.25 87 ARG A C 1
ATOM 703 O O . ARG A 1 87 ? 12.452 1.607 3.585 1.00 64.25 87 ARG A O 1
ATOM 710 N N . LEU A 1 88 ? 13.704 0.298 4.906 1.00 66.06 88 LEU A N 1
ATOM 711 C CA . LEU A 1 88 ? 12.969 -0.937 4.589 1.00 66.06 88 LEU A CA 1
ATOM 712 C C . LEU A 1 88 ? 11.541 -0.862 5.178 1.00 66.06 88 LEU A C 1
ATOM 714 O O . LEU A 1 88 ? 10.576 -1.189 4.492 1.00 66.06 88 LEU A O 1
ATOM 718 N N . TYR A 1 89 ? 11.442 -0.325 6.405 1.00 67.88 89 TYR A N 1
ATOM 719 C CA . TYR A 1 89 ? 10.225 0.004 7.159 1.00 67.88 89 TYR A CA 1
ATOM 720 C C . TYR A 1 89 ? 10.291 1.461 7.704 1.00 67.88 89 TYR A C 1
ATOM 722 O O . TYR A 1 89 ? 11.274 1.822 8.350 1.00 67.88 89 TYR A O 1
ATOM 730 N N . THR A 1 90 ? 9.270 2.299 7.463 1.00 76.25 90 THR A N 1
ATOM 731 C CA . THR A 1 90 ? 9.370 3.786 7.368 1.00 76.25 90 THR A CA 1
ATOM 732 C C . THR A 1 90 ? 8.184 4.613 7.960 1.00 76.25 90 THR A C 1
ATOM 734 O O . THR A 1 90 ? 7.889 5.684 7.449 1.00 76.25 90 THR A O 1
ATOM 737 N N . THR A 1 91 ? 7.469 4.120 8.982 1.00 80.88 91 THR A N 1
ATOM 738 C CA . THR A 1 91 ? 6.178 4.596 9.583 1.00 80.88 91 THR A CA 1
ATOM 739 C C . THR A 1 91 ? 5.548 5.931 9.145 1.00 80.88 91 THR A C 1
ATOM 741 O O . THR A 1 91 ? 6.130 6.998 9.330 1.00 80.88 91 THR A O 1
ATOM 744 N N . VAL A 1 92 ? 4.271 5.885 8.732 1.00 81.12 92 VAL A N 1
ATOM 745 C CA . VAL A 1 92 ? 3.420 7.070 8.490 1.00 81.12 92 VAL A CA 1
ATOM 746 C C . VAL A 1 92 ? 2.149 7.044 9.328 1.00 81.12 92 VAL A C 1
ATOM 748 O O . VAL A 1 92 ? 1.672 5.989 9.738 1.00 81.12 92 VAL A O 1
ATOM 751 N N . TYR A 1 93 ? 1.589 8.230 9.552 1.00 81.50 93 TYR A N 1
ATOM 752 C CA . TYR A 1 93 ? 0.346 8.431 10.286 1.00 81.50 93 TYR A CA 1
ATOM 753 C C . TYR A 1 93 ? -0.730 8.940 9.330 1.00 81.50 93 TYR A C 1
ATOM 755 O O . TYR A 1 93 ? -0.480 9.842 8.532 1.00 81.50 93 TYR A O 1
ATOM 763 N N . ILE A 1 94 ? -1.924 8.352 9.403 1.00 77.69 94 ILE A N 1
ATOM 764 C CA . ILE A 1 94 ? -3.020 8.674 8.486 1.00 77.69 94 ILE A CA 1
ATOM 765 C C . ILE A 1 94 ? -3.643 10.043 8.790 1.00 77.69 94 ILE A C 1
ATOM 767 O O . ILE A 1 94 ? -3.902 10.391 9.942 1.00 77.69 94 ILE A O 1
ATOM 771 N N . HIS A 1 95 ? -3.975 10.793 7.743 1.00 67.88 95 HIS A N 1
ATOM 772 C CA . HIS A 1 95 ? -4.666 12.081 7.822 1.00 67.88 95 HIS A CA 1
ATOM 773 C C . HIS A 1 95 ? -6.197 11.910 7.782 1.00 67.88 95 HIS A C 1
ATOM 775 O O . HIS A 1 95 ? -6.892 12.518 6.970 1.00 67.88 95 HIS A O 1
ATOM 781 N N . ALA A 1 96 ? -6.738 11.061 8.661 1.00 68.25 96 ALA A N 1
ATOM 782 C CA . ALA A 1 96 ? -8.178 10.815 8.767 1.00 68.25 96 ALA A CA 1
ATOM 783 C C . ALA A 1 96 ? -8.844 11.690 9.854 1.00 68.25 96 ALA A C 1
ATOM 785 O O . ALA A 1 96 ? -8.226 11.957 10.887 1.00 68.25 96 ALA A O 1
ATOM 786 N N . PRO A 1 97 ? -10.121 12.096 9.692 1.00 70.31 97 PRO A N 1
ATOM 787 C CA . PRO A 1 97 ? -10.887 12.723 10.769 1.00 70.31 97 PRO A CA 1
ATOM 788 C C . PRO A 1 97 ? -10.971 11.817 12.008 1.00 70.31 97 PRO A C 1
ATOM 790 O O . PRO A 1 97 ? -11.167 10.607 11.886 1.00 70.31 97 PRO A O 1
ATOM 793 N N . ALA A 1 98 ? -10.870 12.396 13.206 1.00 72.31 98 ALA A N 1
ATOM 794 C CA . ALA A 1 98 ? -10.911 11.636 14.455 1.00 72.31 98 ALA A CA 1
ATOM 795 C C . ALA A 1 98 ? -12.192 10.781 14.567 1.00 72.31 98 ALA A C 1
ATOM 797 O O . ALA A 1 98 ? -13.300 11.260 14.328 1.00 72.31 98 ALA A O 1
ATOM 798 N N . GLY A 1 99 ? -12.035 9.501 14.922 1.00 74.62 99 GLY A N 1
ATOM 799 C CA . GLY A 1 99 ? -13.142 8.541 15.040 1.00 74.62 99 GLY A CA 1
ATOM 800 C C . GLY A 1 99 ? -13.697 8.002 13.711 1.00 74.62 99 GLY A C 1
ATOM 801 O O . GLY A 1 99 ? -14.635 7.204 13.728 1.00 74.62 99 GLY A O 1
ATOM 802 N N . ARG A 1 100 ? -13.137 8.394 12.557 1.00 83.81 100 ARG A N 1
ATOM 803 C CA . ARG A 1 100 ? -13.505 7.836 11.248 1.00 83.81 100 ARG A CA 1
ATOM 804 C C . ARG A 1 100 ? -13.072 6.370 11.154 1.00 83.81 100 ARG A C 1
ATOM 806 O O . ARG A 1 100 ? -11.908 6.052 11.367 1.00 83.81 100 ARG A O 1
ATOM 813 N N . LYS A 1 101 ? -14.011 5.488 10.798 1.00 88.69 101 LYS A N 1
ATOM 814 C CA . LYS A 1 101 ? -13.768 4.058 10.552 1.00 88.69 101 LYS A CA 1
ATOM 815 C C . LYS A 1 101 ? -13.960 3.713 9.076 1.00 88.69 101 LYS A C 1
ATOM 817 O O . LYS A 1 101 ? -14.828 4.289 8.409 1.00 88.69 101 LYS A O 1
ATOM 822 N N . TYR A 1 102 ? -13.179 2.746 8.606 1.00 91.31 102 TYR A N 1
ATOM 823 C CA . TYR A 1 102 ? -13.204 2.223 7.244 1.00 91.31 102 TYR A CA 1
ATOM 824 C C . TYR A 1 102 ? -13.330 0.705 7.287 1.00 91.31 102 TYR A C 1
ATOM 826 O O . TYR A 1 102 ? -12.614 0.058 8.046 1.00 91.31 102 TYR A O 1
ATOM 834 N N . ARG A 1 103 ? -14.217 0.147 6.466 1.00 95.56 103 ARG A N 1
ATOM 835 C CA . ARG A 1 103 ? -14.277 -1.296 6.215 1.00 95.56 103 ARG A CA 1
ATOM 836 C C . ARG A 1 103 ? -13.229 -1.738 5.191 1.00 95.56 103 ARG A C 1
ATOM 838 O O . ARG A 1 103 ? -12.688 -2.829 5.309 1.00 95.56 103 ARG A O 1
ATOM 845 N N . TYR A 1 104 ? -12.951 -0.887 4.206 1.00 96.88 104 TYR A N 1
ATOM 846 C CA . TYR A 1 104 ? -12.002 -1.160 3.135 1.00 96.88 104 TYR A CA 1
ATOM 847 C C . TYR A 1 104 ? -10.844 -0.174 3.213 1.00 96.88 104 TYR A C 1
ATOM 849 O O . TYR A 1 104 ? -11.067 1.036 3.299 1.00 96.88 104 TYR A O 1
ATOM 857 N N . VAL A 1 105 ? -9.619 -0.672 3.125 1.00 95.88 105 VAL A N 1
ATOM 858 C CA . VAL A 1 105 ? -8.411 0.146 2.951 1.00 95.88 105 VAL A CA 1
ATOM 859 C C . VAL A 1 105 ? -7.611 -0.392 1.779 1.00 95.88 105 VAL A C 1
ATOM 861 O O . VAL A 1 105 ? -7.639 -1.594 1.528 1.00 95.88 105 VAL A O 1
ATOM 864 N N . ARG A 1 106 ? -6.911 0.476 1.048 1.00 97.50 106 ARG A N 1
ATOM 865 C CA . ARG A 1 106 ? -5.993 0.058 -0.019 1.00 97.50 106 ARG A CA 1
ATOM 866 C C . ARG A 1 106 ? -4.801 0.988 -0.162 1.00 97.50 106 ARG A C 1
ATOM 868 O O . ARG A 1 106 ? -4.922 2.179 0.112 1.00 97.50 106 ARG A O 1
ATOM 875 N N . TYR A 1 107 ? -3.705 0.451 -0.675 1.00 97.56 107 TYR A N 1
ATOM 876 C CA . TYR A 1 107 ? -2.716 1.186 -1.449 1.00 97.56 107 TYR A CA 1
ATOM 877 C C . TYR A 1 107 ? -3.080 1.099 -2.935 1.00 97.56 107 TYR A C 1
ATOM 879 O O . TYR A 1 107 ? -3.503 0.049 -3.419 1.00 97.56 107 TYR A O 1
ATOM 887 N N . LYS A 1 108 ? -2.916 2.199 -3.662 1.00 98.12 108 LYS A N 1
ATOM 888 C CA . LYS A 1 108 ? -3.061 2.282 -5.116 1.00 98.12 108 LYS A CA 1
ATOM 889 C C . LYS A 1 108 ? -1.791 2.914 -5.672 1.00 98.12 108 LYS A C 1
ATOM 891 O O . LYS A 1 108 ? -1.384 3.967 -5.172 1.00 98.12 108 LYS A O 1
ATOM 896 N N . GLY A 1 109 ? -1.200 2.283 -6.685 1.00 96.19 109 GLY A N 1
ATOM 897 C CA . GLY A 1 109 ? 0.010 2.770 -7.342 1.00 96.19 109 GLY A CA 1
ATOM 898 C C . GLY A 1 109 ? -0.161 4.165 -7.949 1.00 96.19 109 GLY A C 1
ATOM 899 O O . GLY A 1 109 ? -1.283 4.623 -8.200 1.00 96.19 109 GLY A O 1
ATOM 900 N N . GLY A 1 110 ? 0.969 4.836 -8.171 1.00 95.38 110 GLY A N 1
ATOM 901 C CA . GLY A 1 110 ? 1.029 6.075 -8.946 1.00 95.38 110 GLY A CA 1
ATOM 902 C C . GLY A 1 110 ? 0.791 5.827 -10.442 1.00 95.38 110 GLY A C 1
ATOM 903 O O . GLY A 1 110 ? 0.360 4.747 -10.853 1.00 95.38 110 GLY A O 1
ATOM 904 N N . LYS A 1 111 ? 1.101 6.824 -11.274 1.00 95.38 111 LYS A N 1
ATOM 905 C CA . LYS A 1 111 ? 1.167 6.630 -12.730 1.00 95.38 111 LYS A CA 1
ATOM 906 C C . LYS A 1 111 ? 2.491 5.955 -13.109 1.00 95.38 111 LYS A C 1
ATOM 908 O O . LYS A 1 111 ? 3.513 6.263 -12.504 1.00 95.38 111 LYS A O 1
ATOM 913 N N . GLU A 1 112 ? 2.484 5.061 -14.099 1.00 93.50 112 GLU A N 1
ATOM 914 C CA . GLU A 1 112 ? 3.676 4.340 -14.602 1.00 93.50 112 GLU A CA 1
ATOM 915 C C . GLU A 1 112 ? 4.474 3.590 -13.508 1.00 93.50 112 GLU A C 1
ATOM 917 O O . GLU A 1 112 ? 5.683 3.365 -13.597 1.00 93.50 112 GLU A O 1
ATOM 922 N N . SER A 1 113 ? 3.758 3.196 -12.458 1.00 93.44 113 SER A N 1
ATOM 923 C CA . SER A 1 113 ? 4.269 2.713 -11.176 1.00 93.44 113 SER A CA 1
ATOM 924 C C . SER A 1 113 ? 4.263 1.188 -11.069 1.00 93.44 113 SER A C 1
ATOM 926 O O . SER A 1 113 ? 4.970 0.655 -10.223 1.00 93.44 113 SER A O 1
ATOM 928 N N . TYR A 1 114 ? 3.460 0.477 -11.870 1.00 94.12 114 TYR A N 1
ATOM 929 C CA . TYR A 1 114 ? 3.233 -0.974 -11.710 1.00 94.12 114 TYR A CA 1
ATOM 930 C C . TYR A 1 114 ? 2.762 -1.366 -10.289 1.00 94.12 114 TYR A C 1
ATOM 932 O O . TYR A 1 114 ? 2.740 -2.529 -9.913 1.00 94.12 114 TYR A O 1
ATOM 940 N N . CYS A 1 115 ? 2.330 -0.390 -9.478 1.00 95.00 115 CYS A N 1
ATOM 941 C CA . CYS A 1 115 ? 1.957 -0.572 -8.077 1.00 95.00 115 CYS A CA 1
ATOM 942 C C . CYS A 1 115 ? 3.029 -1.288 -7.220 1.00 95.00 115 CYS A C 1
ATOM 944 O O . CYS A 1 115 ? 2.671 -1.897 -6.212 1.00 95.00 115 CYS A O 1
ATOM 946 N N . ASP A 1 116 ? 4.317 -1.181 -7.579 1.00 92.81 116 ASP A N 1
ATOM 947 C CA . ASP A 1 116 ? 5.423 -1.866 -6.894 1.00 92.81 116 ASP A CA 1
ATOM 948 C C . ASP A 1 116 ? 5.410 -1.628 -5.381 1.00 92.81 116 ASP A C 1
ATOM 950 O O . ASP A 1 116 ? 5.692 -0.528 -4.894 1.00 92.81 116 ASP A O 1
ATOM 954 N N . VAL A 1 117 ? 5.146 -2.680 -4.610 1.00 92.69 117 VAL A N 1
ATOM 955 C CA . VAL A 1 117 ? 5.213 -2.623 -3.150 1.00 92.69 117 VAL A CA 1
ATOM 956 C C . VAL A 1 117 ? 5.534 -3.998 -2.571 1.00 92.69 117 VAL A C 1
ATOM 958 O O . VAL A 1 117 ? 4.940 -5.002 -2.944 1.00 92.69 117 VAL A O 1
ATOM 961 N N . ALA A 1 118 ? 6.514 -4.025 -1.664 1.00 91.06 118 ALA A N 1
ATOM 962 C CA . ALA A 1 118 ? 6.999 -5.253 -1.038 1.00 91.06 118 ALA A CA 1
ATOM 963 C C . ALA A 1 118 ? 5.966 -5.857 -0.078 1.00 91.06 118 ALA A C 1
ATOM 965 O O . ALA A 1 118 ? 5.560 -6.985 -0.262 1.00 91.06 118 ALA A O 1
ATOM 966 N N . GLU A 1 119 ? 5.514 -5.076 0.904 1.00 92.31 119 GLU A N 1
ATOM 967 C CA . GLU A 1 119 ? 4.572 -5.495 1.946 1.00 92.31 119 GLU A CA 1
ATOM 968 C C . GLU A 1 119 ? 3.840 -4.240 2.463 1.00 92.31 119 GLU A C 1
ATOM 970 O O . GLU A 1 119 ? 4.391 -3.131 2.372 1.00 92.31 119 GLU A O 1
ATOM 975 N N . ILE A 1 120 ? 2.610 -4.391 2.968 1.00 93.75 120 ILE A N 1
ATOM 976 C CA . ILE A 1 120 ? 1.743 -3.341 3.527 1.00 93.75 120 ILE A CA 1
ATOM 977 C C . ILE A 1 120 ? 1.081 -3.833 4.815 1.00 93.75 120 ILE A C 1
ATOM 979 O O . ILE A 1 120 ? 0.364 -4.825 4.832 1.00 93.75 120 ILE A O 1
ATOM 983 N N . GLU A 1 121 ? 1.202 -3.037 5.873 1.00 93.50 121 GLU A N 1
ATOM 984 C CA . GLU A 1 121 ? 0.582 -3.299 7.167 1.00 93.50 121 GLU A CA 1
ATOM 985 C C . GLU A 1 121 ? -0.270 -2.099 7.598 1.00 93.50 121 GLU A C 1
ATOM 987 O O . GLU A 1 121 ? 0.144 -0.942 7.486 1.00 93.50 121 GLU A O 1
ATOM 992 N N . PHE A 1 122 ? -1.465 -2.373 8.122 1.00 90.06 122 PHE A N 1
ATOM 993 C CA . PHE A 1 122 ? -2.366 -1.369 8.690 1.00 90.06 122 PHE A CA 1
ATOM 994 C C . PHE A 1 122 ? -2.487 -1.590 10.196 1.00 90.06 122 PHE A C 1
ATOM 996 O O . PHE A 1 122 ? -2.617 -2.724 10.635 1.00 90.06 122 PHE A O 1
ATOM 1003 N N . TYR A 1 123 ? -2.498 -0.525 10.996 1.00 88.81 123 TYR A N 1
ATOM 1004 C CA . TYR A 1 123 ? -2.568 -0.608 12.460 1.00 88.81 123 TYR A CA 1
ATOM 1005 C C . TYR A 1 123 ? -3.708 0.275 12.986 1.00 88.81 123 TYR A C 1
ATOM 1007 O O . TYR A 1 123 ? -3.906 1.384 12.490 1.00 88.81 123 TYR A O 1
ATOM 1015 N N . GLU A 1 124 ? -4.453 -0.185 14.000 1.00 80.62 124 GLU A N 1
ATOM 1016 C CA . GLU A 1 124 ? -5.547 0.605 14.601 1.00 80.62 124 GLU A CA 1
ATOM 1017 C C . GLU A 1 124 ? -5.022 1.852 15.331 1.00 80.62 124 GLU A C 1
ATOM 1019 O O . GLU A 1 124 ? -5.627 2.923 15.287 1.00 80.62 124 GLU A O 1
ATOM 1024 N N . THR A 1 125 ? -3.881 1.712 16.009 1.00 78.44 125 THR A N 1
ATOM 1025 C CA . THR A 1 125 ? -3.226 2.776 16.776 1.00 78.44 125 THR A CA 1
ATOM 1026 C C . THR A 1 125 ? -1.711 2.675 16.635 1.00 78.44 125 THR A C 1
ATOM 1028 O O . THR A 1 125 ? -1.176 1.602 16.363 1.00 78.44 125 THR A O 1
ATOM 1031 N N . SER A 1 126 ? -0.997 3.770 16.903 1.00 74.81 126 SER A N 1
ATOM 1032 C CA . SER A 1 126 ? 0.474 3.799 16.937 1.00 74.81 126 SER A CA 1
ATOM 1033 C C . SER A 1 126 ? 1.105 2.956 18.057 1.00 74.81 126 SER A C 1
ATOM 1035 O O . SER A 1 126 ? 2.324 2.821 18.106 1.00 74.81 126 SER A O 1
ATOM 1037 N N . SER A 1 127 ? 0.290 2.413 18.965 1.00 74.31 127 SER A N 1
ATOM 1038 C CA . SER A 1 127 ? 0.689 1.527 20.065 1.00 74.31 127 SER A CA 1
ATOM 1039 C C . SER A 1 127 ? 0.272 0.065 19.862 1.00 74.31 127 SER A C 1
ATOM 1041 O O . SER A 1 127 ? 0.504 -0.753 20.751 1.00 74.31 127 SER A O 1
ATOM 1043 N N . ALA A 1 128 ? -0.366 -0.276 18.738 1.00 73.88 128 ALA A N 1
ATOM 1044 C CA . ALA A 1 128 ? -0.725 -1.655 18.424 1.00 73.88 128 ALA A CA 1
ATOM 1045 C C . ALA A 1 128 ? 0.539 -2.494 18.158 1.00 73.88 128 ALA A C 1
ATOM 1047 O O . ALA A 1 128 ? 1.449 -2.056 17.460 1.00 73.88 128 ALA A O 1
ATOM 1048 N N . SER A 1 129 ? 0.594 -3.705 18.717 1.00 82.00 129 SER A N 1
ATOM 1049 C CA . SER A 1 129 ? 1.742 -4.618 18.595 1.00 82.00 129 SER A CA 1
ATOM 1050 C C . SER A 1 129 ? 1.651 -5.594 17.417 1.00 82.00 129 SER A C 1
ATOM 1052 O O . SER A 1 129 ? 2.556 -6.402 17.235 1.00 82.00 129 SER A O 1
ATOM 1054 N N . ALA A 1 130 ? 0.545 -5.569 16.676 1.00 86.12 130 ALA A N 1
ATOM 1055 C CA . ALA A 1 130 ? 0.269 -6.424 15.528 1.00 86.12 130 ALA A CA 1
ATOM 1056 C C . ALA A 1 130 ? -0.575 -5.639 14.507 1.00 86.12 130 ALA A C 1
ATOM 1058 O O . ALA A 1 130 ? -1.353 -4.768 14.925 1.00 86.12 130 ALA A O 1
ATOM 1059 N N . PRO A 1 131 ? -0.430 -5.918 13.200 1.00 89.56 131 PRO A N 1
ATOM 1060 C CA . PRO A 1 131 ? -1.270 -5.321 12.174 1.00 89.56 131 PRO A CA 1
ATOM 1061 C C . PRO A 1 131 ? -2.719 -5.820 12.268 1.00 89.56 131 PRO A C 1
ATOM 1063 O O . PRO A 1 131 ? -3.026 -6.842 12.879 1.00 89.56 131 PRO A O 1
ATOM 1066 N N . LEU A 1 132 ? -3.624 -5.074 11.643 1.00 87.81 132 LEU A N 1
ATOM 1067 C CA . LEU A 1 132 ? -5.015 -5.448 11.442 1.00 87.81 132 LEU A CA 1
ATOM 1068 C C . LEU A 1 132 ? -5.111 -6.541 10.378 1.00 87.81 132 LEU A C 1
ATOM 1070 O O . LEU A 1 132 ? -4.797 -6.311 9.211 1.00 87.81 132 LEU A O 1
ATOM 1074 N N . GLU A 1 133 ? -5.622 -7.702 10.772 1.00 92.00 133 GLU A N 1
ATOM 1075 C CA . GLU A 1 133 ? -5.987 -8.763 9.839 1.00 92.00 133 GLU A CA 1
ATOM 1076 C C . GLU A 1 133 ? -7.280 -8.410 9.089 1.00 92.00 133 GLU A C 1
ATOM 1078 O O . GLU A 1 133 ? -8.239 -7.877 9.653 1.00 92.00 133 GLU A O 1
ATOM 1083 N N . GLY A 1 134 ? -7.323 -8.735 7.801 1.00 93.69 134 GLY A N 1
ATOM 1084 C CA . GLY A 1 134 ? -8.493 -8.572 6.945 1.00 93.69 134 GLY A CA 1
ATOM 1085 C C . GLY A 1 134 ? -8.391 -9.492 5.734 1.00 93.69 134 GLY A C 1
ATOM 1086 O O . GLY A 1 134 ? -7.367 -10.136 5.515 1.00 93.69 134 GLY A O 1
ATOM 1087 N N . LYS A 1 135 ? -9.444 -9.563 4.920 1.00 97.56 135 LYS A N 1
ATOM 1088 C CA . LYS A 1 135 ? -9.406 -10.333 3.674 1.00 97.56 135 LYS A CA 1
ATOM 1089 C C . LYS A 1 135 ? -8.623 -9.554 2.604 1.00 97.56 135 LYS A C 1
ATOM 1091 O O . LYS A 1 135 ? -9.073 -8.458 2.257 1.00 97.56 135 LYS A O 1
ATOM 1096 N N . PRO A 1 136 ? -7.552 -10.118 2.008 1.00 97.69 136 PRO A N 1
ATOM 1097 C CA . PRO A 1 136 ? -6.870 -9.507 0.872 1.00 97.69 136 PRO A CA 1
ATOM 1098 C C . PRO A 1 136 ? -7.813 -9.255 -0.309 1.00 97.69 136 PRO A C 1
ATOM 1100 O O . PRO A 1 136 ? -8.587 -10.129 -0.715 1.00 97.69 136 PRO A O 1
ATOM 1103 N N . ILE A 1 137 ? -7.726 -8.052 -0.870 1.00 98.25 137 ILE A N 1
ATOM 1104 C CA . ILE A 1 137 ? -8.425 -7.604 -2.076 1.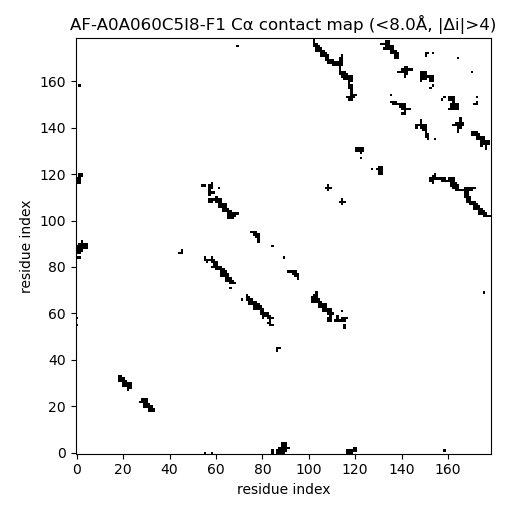00 98.25 137 ILE A CA 1
ATOM 1105 C C . ILE A 1 137 ? -7.468 -6.771 -2.935 1.00 98.25 137 ILE A C 1
ATOM 1107 O O . ILE A 1 137 ? -6.642 -6.035 -2.405 1.00 98.25 137 ILE A O 1
ATOM 1111 N N . GLY A 1 138 ? -7.572 -6.857 -4.257 1.00 97.56 138 GLY A N 1
ATOM 1112 C CA . GLY A 1 138 ? -6.673 -6.131 -5.152 1.00 97.56 138 GLY A CA 1
ATOM 1113 C C . GLY A 1 138 ? -6.931 -6.421 -6.622 1.00 97.56 138 GLY A C 1
ATOM 1114 O O . GLY A 1 138 ? -7.864 -7.149 -6.974 1.00 97.56 138 GLY A O 1
ATOM 1115 N N . THR A 1 139 ? -6.103 -5.836 -7.480 1.00 97.75 139 THR A N 1
ATOM 1116 C CA . THR A 1 139 ? -6.021 -6.174 -8.905 1.00 97.75 139 THR A CA 1
ATOM 1117 C C . THR A 1 139 ? -5.174 -7.436 -9.101 1.00 97.75 139 THR A C 1
ATOM 1119 O O . THR A 1 139 ? -4.014 -7.417 -8.694 1.00 97.75 139 THR A O 1
ATOM 1122 N N . PRO A 1 140 ? -5.707 -8.507 -9.716 1.00 96.88 140 PRO A N 1
ATOM 1123 C CA . PRO A 1 140 ? -4.945 -9.723 -9.992 1.00 96.88 140 PRO A CA 1
ATOM 1124 C C . PRO A 1 140 ? -3.975 -9.536 -11.164 1.00 96.88 140 PRO A C 1
ATOM 1126 O O . PRO A 1 140 ? -4.247 -8.750 -12.073 1.00 96.88 140 PRO A O 1
ATOM 1129 N N . GLY A 1 141 ? -2.914 -10.336 -11.184 1.00 93.69 141 GLY A N 1
ATOM 1130 C CA . GLY A 1 141 ? -1.915 -10.391 -12.245 1.00 93.69 141 GLY A CA 1
ATOM 1131 C C . GLY A 1 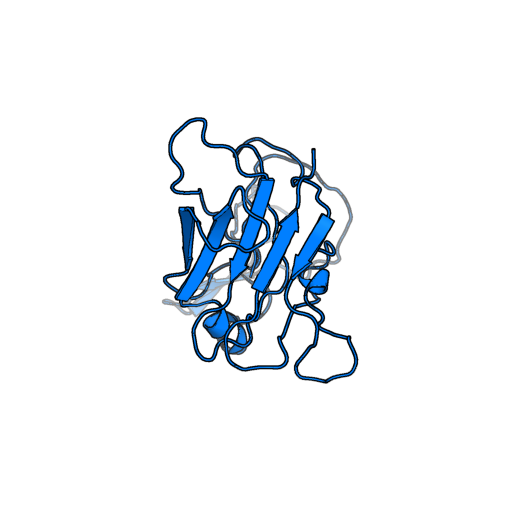141 ? -0.634 -9.637 -11.898 1.00 93.69 141 GLY A C 1
ATOM 1132 O O . GLY A 1 141 ? -0.664 -8.547 -11.326 1.00 93.69 141 GLY A O 1
ATOM 1133 N N . CYS A 1 142 ? 0.498 -10.204 -12.309 1.00 92.19 142 CYS A N 1
ATOM 1134 C CA . CYS A 1 142 ? 1.822 -9.608 -12.167 1.00 92.19 142 CYS A CA 1
ATOM 1135 C C . CYS A 1 142 ? 2.547 -9.504 -13.514 1.00 92.19 142 CYS A C 1
ATOM 1137 O O . CYS A 1 142 ? 2.201 -10.223 -14.452 1.00 92.19 142 CYS A O 1
ATOM 1139 N N . TRP A 1 143 ? 3.561 -8.640 -13.609 1.00 86.25 143 TRP A N 1
ATOM 1140 C CA . TRP A 1 143 ? 4.332 -8.377 -14.837 1.00 86.25 143 TRP A CA 1
ATOM 1141 C C . TRP A 1 143 ? 4.890 -9.643 -15.517 1.00 86.25 143 TRP A C 1
ATOM 1143 O O . TRP A 1 143 ? 4.968 -9.728 -16.742 1.00 86.25 143 TRP A O 1
ATOM 1153 N N . GLN A 1 144 ? 5.250 -10.656 -14.728 1.00 89.06 144 GLN A N 1
ATOM 1154 C CA . GLN A 1 144 ? 5.803 -11.934 -15.187 1.00 89.06 144 GLN A CA 1
ATOM 1155 C C . GLN A 1 144 ? 4.721 -12.896 -15.718 1.00 89.06 144 GLN A C 1
ATOM 1157 O O . GLN A 1 144 ? 5.044 -13.851 -16.423 1.00 89.06 144 GLN A O 1
ATOM 1162 N N . GLY A 1 145 ? 3.445 -12.669 -15.382 1.00 92.06 145 GLY A N 1
ATOM 1163 C CA . GLY A 1 145 ? 2.311 -13.507 -15.788 1.00 92.06 145 GLY A CA 1
ATOM 1164 C C . GLY A 1 145 ? 2.267 -14.912 -15.167 1.00 92.06 145 GLY A C 1
ATOM 1165 O O . GLY A 1 145 ? 1.449 -15.729 -15.586 1.00 92.06 145 GLY A O 1
ATOM 1166 N N . ASP A 1 146 ? 3.128 -15.210 -14.190 1.00 93.06 146 ASP A N 1
ATOM 1167 C CA . ASP A 1 146 ? 3.277 -16.531 -13.554 1.00 93.06 146 ASP A CA 1
ATOM 1168 C C . ASP A 1 146 ? 2.704 -16.609 -12.124 1.00 93.06 146 ASP A C 1
ATOM 1170 O O . ASP A 1 146 ? 2.653 -17.686 -11.528 1.00 93.06 146 ASP A O 1
ATOM 1174 N N . GLY A 1 147 ? 2.252 -15.475 -11.581 1.00 91.94 147 GLY A N 1
ATOM 1175 C CA . GLY A 1 147 ? 1.696 -15.347 -10.236 1.00 91.94 147 GLY A CA 1
ATOM 1176 C C . GLY A 1 147 ? 2.733 -15.189 -9.115 1.00 91.94 147 GLY A C 1
ATOM 1177 O O . GLY A 1 147 ? 2.357 -15.154 -7.943 1.00 91.94 147 GLY A O 1
ATOM 1178 N N . SER A 1 148 ? 4.027 -15.084 -9.440 1.00 90.19 148 SER A N 1
ATOM 1179 C CA . SER A 1 148 ? 5.110 -14.925 -8.452 1.00 90.19 148 SER A CA 1
ATOM 1180 C C . SER A 1 148 ? 5.014 -13.623 -7.645 1.00 90.19 148 SER A C 1
ATOM 1182 O O . SER A 1 148 ? 5.355 -13.616 -6.460 1.00 90.19 148 SER A O 1
ATOM 1184 N N . HIS A 1 149 ? 4.481 -12.566 -8.264 1.00 93.06 149 HIS A N 1
ATOM 1185 C CA . HIS A 1 149 ? 4.365 -11.211 -7.721 1.00 93.06 149 HIS A CA 1
ATOM 1186 C C . HIS A 1 149 ? 2.908 -10.701 -7.694 1.00 93.06 149 HIS A C 1
ATOM 1188 O O . HIS A 1 149 ? 2.638 -9.554 -8.037 1.00 93.06 149 HIS A O 1
ATOM 1194 N N . GLU A 1 150 ? 1.941 -11.559 -7.343 1.00 96.81 150 GLU A N 1
ATOM 1195 C CA . GLU A 1 150 ? 0.518 -11.189 -7.189 1.00 96.81 150 GLU A CA 1
ATOM 1196 C C . GLU A 1 150 ? 0.264 -10.143 -6.093 1.00 96.81 150 GLU A C 1
ATOM 1198 O O . GLU A 1 150 ? 1.049 -10.000 -5.161 1.00 96.81 150 GLU A O 1
ATOM 1203 N N . PHE A 1 151 ? -0.896 -9.473 -6.123 1.00 97.06 151 PHE A N 1
ATOM 1204 C CA . PHE A 1 151 ? -1.245 -8.448 -5.121 1.00 97.06 151 PHE A CA 1
ATOM 1205 C C . PHE A 1 151 ? -1.205 -8.960 -3.672 1.00 97.06 151 PHE A C 1
ATOM 1207 O O . PHE A 1 151 ? -0.934 -8.195 -2.750 1.00 97.06 151 PHE A O 1
ATOM 1214 N N . THR A 1 152 ? -1.442 -10.256 -3.450 1.00 96.81 152 THR A N 1
ATOM 1215 C CA . THR A 1 152 ? -1.354 -10.874 -2.120 1.00 96.81 152 THR A CA 1
ATOM 1216 C C . THR A 1 152 ? 0.059 -10.866 -1.547 1.00 96.81 152 THR A C 1
ATOM 1218 O O . THR A 1 152 ? 0.195 -11.004 -0.340 1.00 96.81 152 THR A O 1
ATOM 1221 N N . LYS A 1 153 ? 1.094 -10.692 -2.381 1.00 94.31 153 LYS A N 1
ATOM 1222 C CA . LYS A 1 153 ? 2.494 -10.587 -1.951 1.00 94.31 153 LYS A CA 1
ATOM 1223 C C . LYS A 1 153 ? 2.817 -9.324 -1.180 1.00 94.31 153 LYS A C 1
ATOM 1225 O O . LYS A 1 153 ? 3.782 -9.319 -0.445 1.00 94.31 153 LYS A O 1
ATOM 1230 N N . ALA A 1 154 ? 1.982 -8.297 -1.300 1.00 95.25 154 ALA A N 1
ATOM 1231 C CA . ALA A 1 154 ? 2.087 -7.107 -0.473 1.00 95.25 154 ALA A CA 1
ATOM 1232 C C . ALA A 1 154 ? 1.324 -7.213 0.863 1.00 95.25 154 ALA A C 1
ATOM 1234 O O . ALA A 1 154 ? 1.076 -6.181 1.489 1.00 95.25 154 ALA A O 1
ATOM 1235 N N . LEU A 1 155 ? 0.860 -8.410 1.239 1.00 95.25 155 LEU A N 1
ATOM 1236 C CA . LEU A 1 155 ? 0.066 -8.690 2.441 1.00 95.25 155 LEU A CA 1
ATOM 1237 C C . LEU A 1 155 ? 0.390 -10.080 3.041 1.00 95.25 155 LEU A C 1
ATOM 1239 O O . LEU A 1 155 ? -0.469 -10.658 3.714 1.00 95.25 155 LEU A O 1
ATOM 1243 N N . ASP A 1 156 ? 1.550 -10.678 2.730 1.00 93.88 156 ASP A N 1
ATOM 1244 C CA . ASP A 1 156 ? 1.879 -12.064 3.126 1.00 93.88 156 ASP A CA 1
ATOM 1245 C C . ASP A 1 156 ? 2.887 -12.184 4.280 1.00 93.88 156 ASP A C 1
ATOM 1247 O O . ASP A 1 156 ? 3.199 -13.292 4.726 1.00 93.88 156 ASP A O 1
ATOM 1251 N N . GLY A 1 157 ? 3.325 -11.048 4.827 1.00 89.25 157 GLY A N 1
ATOM 1252 C CA . GLY A 1 157 ? 4.274 -10.957 5.930 1.00 89.25 157 GLY A CA 1
ATOM 1253 C C . GLY A 1 157 ? 5.740 -11.126 5.524 1.00 89.25 157 GLY A C 1
ATOM 1254 O O . GLY A 1 157 ? 6.604 -11.041 6.403 1.00 89.25 157 GLY A O 1
ATOM 1255 N N . ASP A 1 158 ? 6.051 -11.350 4.240 1.00 86.19 158 ASP A N 1
ATOM 1256 C CA . ASP A 1 158 ? 7.423 -11.489 3.747 1.00 86.19 158 ASP A CA 1
ATOM 1257 C C . ASP A 1 158 ? 7.886 -10.246 2.952 1.00 86.19 158 ASP A C 1
ATOM 1259 O O . ASP A 1 158 ? 7.634 -10.140 1.748 1.00 86.19 158 ASP A O 1
ATOM 1263 N N . PRO A 1 159 ? 8.661 -9.325 3.569 1.00 81.00 159 PRO A N 1
ATOM 1264 C CA . PRO A 1 159 ? 9.162 -8.116 2.908 1.00 81.00 159 PRO A CA 1
ATOM 1265 C C . PRO A 1 159 ? 10.226 -8.390 1.828 1.00 81.00 159 PRO A C 1
ATOM 1267 O O . PRO A 1 159 ? 10.763 -7.435 1.259 1.00 81.00 159 PRO A O 1
ATOM 1270 N N . TYR A 1 160 ? 10.585 -9.657 1.587 1.00 82.56 160 TYR A N 1
ATOM 1271 C CA . TYR A 1 160 ? 11.433 -10.089 0.474 1.00 82.56 160 TYR A CA 1
ATOM 1272 C C . TYR A 1 160 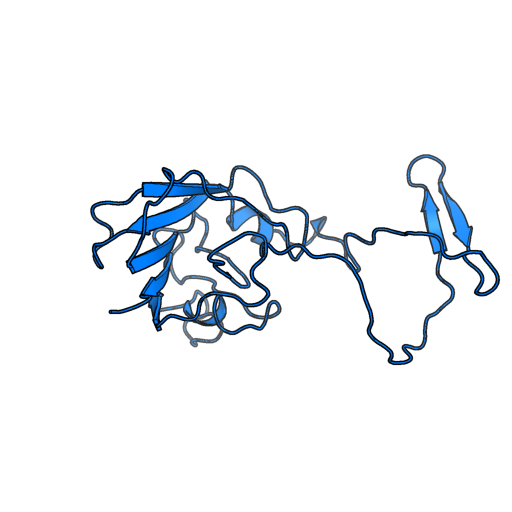? 10.630 -10.579 -0.739 1.00 82.56 160 TYR A C 1
ATOM 1274 O O . TYR A 1 160 ? 11.231 -10.886 -1.770 1.00 82.56 160 TYR A O 1
ATOM 1282 N N . THR A 1 161 ? 9.298 -10.616 -0.650 1.00 86.62 161 THR A N 1
ATOM 1283 C CA . THR A 1 161 ? 8.414 -10.710 -1.817 1.00 86.62 161 THR A CA 1
ATOM 1284 C C . THR A 1 161 ? 7.842 -9.330 -2.165 1.00 86.62 161 THR A C 1
ATOM 1286 O O . THR A 1 161 ? 8.161 -8.332 -1.513 1.00 86.62 161 THR A O 1
ATOM 1289 N N . SER A 1 162 ? 7.098 -9.229 -3.267 1.00 91.31 162 SER A N 1
ATOM 1290 C CA . SER A 1 162 ? 6.474 -7.971 -3.681 1.00 91.31 162 SER A CA 1
ATOM 1291 C C . SER A 1 162 ? 5.322 -8.182 -4.645 1.00 91.31 162 SER A C 1
ATOM 1293 O O . SER A 1 162 ? 5.326 -9.133 -5.426 1.00 91.31 162 SER A O 1
ATOM 1295 N N . PHE A 1 163 ? 4.389 -7.235 -4.646 1.00 94.06 163 PHE A N 1
ATOM 1296 C CA . PHE A 1 163 ? 3.493 -6.988 -5.767 1.00 94.06 163 PHE A CA 1
ATOM 1297 C C . PHE A 1 163 ? 4.234 -6.184 -6.854 1.00 94.06 163 PHE A C 1
ATOM 1299 O O . PHE A 1 163 ? 4.912 -5.208 -6.528 1.00 94.06 163 PHE A O 1
ATOM 1306 N N . ASP A 1 164 ? 4.102 -6.606 -8.114 1.00 93.06 164 ASP A N 1
ATOM 1307 C CA . ASP A 1 164 ? 4.596 -5.957 -9.348 1.00 93.06 164 ASP A CA 1
ATOM 1308 C C . ASP A 1 164 ? 3.509 -6.176 -10.413 1.00 93.06 164 ASP A C 1
ATOM 1310 O O . ASP A 1 164 ? 3.438 -7.232 -11.045 1.00 93.06 164 ASP A O 1
ATOM 1314 N N . TYR A 1 165 ? 2.553 -5.247 -10.492 1.00 96.25 165 TYR A N 1
ATOM 1315 C CA . TYR A 1 165 ? 1.306 -5.391 -11.250 1.00 96.25 165 TYR A CA 1
ATOM 1316 C C . TYR A 1 165 ? 1.560 -5.514 -12.754 1.00 96.25 165 TYR A C 1
ATOM 1318 O O . TYR A 1 165 ? 2.485 -4.921 -13.298 1.00 96.25 165 TYR A O 1
ATOM 1326 N N . THR A 1 166 ? 0.698 -6.246 -13.464 1.00 95.75 166 THR A N 1
ATOM 1327 C CA . THR A 1 166 ? 0.920 -6.513 -14.895 1.00 95.75 166 THR A CA 1
ATOM 1328 C C . THR A 1 166 ? 0.832 -5.283 -15.807 1.00 95.75 166 THR A C 1
ATOM 1330 O O . THR A 1 166 ? 1.410 -5.310 -16.891 1.00 95.75 166 THR A O 1
ATOM 1333 N N . GLU A 1 167 ? 0.133 -4.220 -15.396 1.00 95.62 167 GLU A N 1
ATOM 1334 C CA . GLU A 1 167 ? 0.011 -2.970 -16.158 1.00 95.62 167 GLU A CA 1
ATOM 1335 C C . GLU A 1 167 ? 0.737 -1.819 -15.454 1.00 95.62 167 GLU A C 1
ATOM 1337 O O . GLU A 1 167 ? 0.813 -1.762 -14.226 1.00 95.62 167 GLU A O 1
ATOM 1342 N N . SER A 1 168 ? 1.190 -0.830 -16.228 1.00 93.56 168 SER A N 1
ATOM 1343 C CA . SER A 1 168 ? 1.894 0.353 -15.711 1.00 93.56 168 SER A CA 1
ATOM 1344 C C . SER A 1 168 ? 1.064 1.201 -14.742 1.00 93.56 168 SER A C 1
ATOM 1346 O O . SER A 1 168 ? 1.625 1.914 -13.910 1.00 93.56 168 SER A O 1
ATOM 1348 N N . ASP A 1 169 ? -0.264 1.130 -14.843 1.00 96.25 169 ASP A N 1
ATOM 1349 C CA . ASP A 1 169 ? -1.220 1.998 -14.162 1.00 96.25 169 ASP A CA 1
ATOM 1350 C C . ASP A 1 169 ? -2.361 1.200 -13.516 1.00 96.25 169 ASP A C 1
ATOM 1352 O O . ASP A 1 169 ? -2.673 0.078 -13.902 1.00 96.25 169 ASP A O 1
ATOM 1356 N N . SER A 1 170 ? -3.082 1.835 -12.588 1.00 95.25 170 SER A N 1
ATOM 1357 C CA . SER A 1 170 ? -4.327 1.328 -11.973 1.00 95.25 170 SER A CA 1
ATOM 1358 C C . SER A 1 170 ? -4.214 0.105 -11.051 1.00 95.25 170 SER A C 1
ATOM 1360 O O . SER A 1 170 ? -5.236 -0.295 -10.487 1.00 95.25 170 SER A O 1
ATOM 1362 N N . GLY A 1 171 ? -3.017 -0.447 -10.837 1.00 97.50 171 GLY A N 1
ATOM 1363 C CA . GLY A 1 171 ? -2.784 -1.491 -9.836 1.00 97.50 171 GLY A CA 1
ATOM 1364 C C . GLY A 1 171 ? -3.110 -1.017 -8.414 1.00 97.50 171 GLY A C 1
ATOM 1365 O O . GLY A 1 171 ? -2.843 0.135 -8.048 1.00 97.50 171 GLY A O 1
ATOM 1366 N N . TRP A 1 172 ? -3.721 -1.891 -7.612 1.00 98.44 172 TRP A N 1
ATOM 1367 C CA . TRP A 1 172 ? -3.997 -1.629 -6.197 1.00 98.44 172 TRP A CA 1
ATOM 1368 C C . TRP A 1 172 ? -4.130 -2.914 -5.373 1.00 98.44 172 TRP A C 1
ATOM 1370 O O . TRP A 1 172 ? -4.533 -3.962 -5.875 1.00 98.44 172 TRP A O 1
ATOM 1380 N N . VAL A 1 173 ? -3.843 -2.796 -4.078 1.00 98.38 173 VAL A N 1
ATOM 1381 C CA . VAL A 1 173 ? -3.879 -3.872 -3.077 1.00 98.38 173 VAL A CA 1
ATOM 1382 C C . VAL A 1 173 ? -4.434 -3.336 -1.759 1.00 98.38 173 VAL A C 1
ATOM 1384 O O . VAL A 1 173 ? -4.193 -2.186 -1.400 1.00 98.38 173 VAL A O 1
ATOM 1387 N N . GLY A 1 174 ? -5.197 -4.136 -1.022 1.00 97.69 174 GLY A N 1
ATOM 1388 C CA . GLY A 1 174 ? -5.851 -3.706 0.204 1.00 97.69 174 GLY A CA 1
ATOM 1389 C C . GLY A 1 174 ? -6.526 -4.819 0.996 1.00 97.69 174 GLY A C 1
ATOM 1390 O O . GLY A 1 174 ? -6.419 -6.000 0.672 1.00 97.69 174 GLY A O 1
ATOM 1391 N N . LEU A 1 175 ? -7.261 -4.414 2.030 1.00 97.12 175 LEU A N 1
ATOM 1392 C CA . LEU A 1 175 ? -7.980 -5.294 2.949 1.00 97.12 175 LEU A CA 1
ATOM 1393 C C . LEU A 1 175 ? -9.468 -4.916 3.016 1.00 97.12 175 LEU A C 1
ATOM 1395 O O . LEU A 1 175 ? -9.812 -3.735 3.110 1.00 97.12 175 LEU A O 1
ATOM 1399 N N . ASP A 1 176 ? -10.348 -5.923 3.005 1.00 97.56 176 ASP A N 1
ATOM 1400 C CA . ASP A 1 176 ? -11.705 -5.840 3.567 1.00 97.56 176 ASP A CA 1
ATOM 1401 C C . ASP A 1 176 ? -11.647 -6.371 5.004 1.00 97.56 176 ASP A C 1
ATOM 1403 O O . ASP A 1 176 ? -11.466 -7.572 5.217 1.00 97.56 176 ASP A O 1
ATOM 1407 N N . PHE A 1 177 ? -11.802 -5.489 5.991 1.00 92.56 177 PHE A N 1
ATOM 1408 C CA . PHE A 1 177 ? -11.848 -5.864 7.410 1.00 92.56 177 PHE A CA 1
ATOM 1409 C C . PHE A 1 177 ? -13.152 -6.576 7.803 1.00 92.56 177 PHE A C 1
ATOM 1411 O O . PHE A 1 177 ? -13.278 -7.070 8.921 1.00 92.56 177 PHE A O 1
ATOM 1418 N N . GLY A 1 178 ? -14.121 -6.663 6.888 1.00 79.62 178 GLY A N 1
ATOM 1419 C CA . GLY A 1 178 ? -15.357 -7.393 7.106 1.00 79.62 178 GLY A CA 1
ATOM 1420 C C . GLY A 1 178 ? -16.310 -6.715 8.091 1.00 79.62 178 GLY A C 1
ATOM 1421 O O . GLY A 1 178 ? -16.267 -5.505 8.329 1.00 79.62 178 GLY A O 1
ATOM 1422 N N . GLY A 1 179 ? -17.247 -7.521 8.582 1.00 56.25 179 GLY A N 1
ATOM 1423 C CA . GLY A 1 179 ? -18.371 -7.151 9.442 1.00 56.25 179 GLY A CA 1
ATOM 1424 C C . GLY A 1 179 ? -19.492 -8.160 9.282 1.00 56.25 179 GLY A C 1
ATOM 1425 O O . GLY A 1 179 ? -19.757 -8.506 8.105 1.00 56.25 179 GLY A O 1
#

Solvent-accessible surface area (backbone atoms only — not comparable to full-atom values): 10772 Å² total; per-residue (Å²): 86,33,56,57,83,87,90,83,87,85,88,88,78,94,71,92,71,73,80,49,65,47,70,41,87,89,80,65,48,75,48,73,56,64,94,86,57,78,95,72,90,77,85,79,75,65,97,66,75,66,91,74,54,68,62,52,54,23,38,27,67,13,34,33,36,32,15,85,45,96,80,58,86,56,64,49,69,28,44,72,31,90,54,56,73,88,31,69,49,54,53,82,78,67,68,62,64,90,91,71,81,59,41,29,40,32,45,33,32,12,80,78,14,19,32,35,32,19,35,62,78,50,61,93,48,96,80,57,94,60,64,64,80,53,48,81,45,61,47,82,48,11,64,85,71,76,59,88,24,22,38,61,29,22,62,66,89,43,72,89,45,29,16,35,27,57,44,48,50,82,24,31,31,32,32,40,57,68,131

Secondary structure (DSSP, 8-state):
-B---------------PPPEEE-TTT--EEEPPTTS---------SS-GGG-GGGGGGTT-EEEEESSTT-SS-EEEEE--S--SSSB------PPTT---SEEEEE--TT-TT-BS-----SSTT-SSPPP-EEEE---BTTSSSTT-GGGGGSS-TTS-B-BSSSS--EEEEE---

pLDDT: mean 75.89, std 22.83, range [25.19, 98.44]